Protein AF-A0A9P4Q9E6-F1 (afdb_monomer)

pLDDT: mean 73.2, std 18.51, range [32.44, 96.81]

Solvent-accessible surface area (backbone atoms only — not comparable to full-atom values): 21521 Å² total; per-residue (Å²): 136,87,84,83,80,86,82,83,81,87,82,76,84,88,75,64,88,84,76,80,71,85,81,90,78,79,86,76,80,84,76,86,81,82,86,88,84,90,80,92,78,89,79,93,78,81,85,77,76,77,78,74,71,78,77,71,82,76,80,72,54,75,73,70,72,48,59,57,68,58,49,46,52,50,41,66,74,62,67,48,74,59,57,43,69,75,33,79,63,43,34,60,66,59,68,43,74,67,58,57,46,52,54,47,47,60,38,41,41,65,54,47,60,52,67,88,67,79,86,75,73,60,72,69,58,60,53,53,45,51,53,48,28,48,50,50,58,56,33,95,78,51,41,64,70,58,53,51,45,61,66,51,79,53,50,78,69,72,94,78,75,88,86,80,96,80,92,76,84,94,72,77,87,76,55,60,51,65,86,75,57,96,46,72,67,62,35,41,56,52,50,43,51,44,44,56,74,30,36,77,86,56,74,70,50,61,43,69,81,67,37,44,69,85,80,44,76,65,53,47,47,50,48,52,49,41,40,69,58,46,72,84,54,70,60,90,82,40,56,66,54,69,69,50,50,50,49,23,35,52,40,24,42,67,69,67,36,50,70,60,25,50,49,40,64,66,56,61,48,59,71,72,63,48,36,75,48,21,63,60,54,41,46,45,36,44,75,75,49,71,48,50,66,69,48,48,51,52,33,39,58,58,43,60,40,76,66,58,89,83,40,68,63,55,52,52,56,48,51,52,20,50,54,33,34,76,72,69,38,68,63,13,56,49,48,51,52,51,58,61,67,43,55,130

Secondary structure (DSSP, 8-state):
-PPPPPP---------GGG---------------------------------------PPPGGGGS-HHHHHHHHHHH--TTHHHH-HHHHHHT--HHHHHHHHHHHHHHHHS--S-TTT--HHHHHHHHHHHHHHHHSTT--HHHHHHHH-TTTT--S-------SS-S-SSS---GGGSS-HHHHHHHHHHHHHHH-TT-PPPPPHHHHSSPP-HHHHHHHHHHHHH-TTS-HHHHSPPHHHHHHHHHHHHHTT-HHHHHHHHHHTS-HHHHHHHHHHHHHHHHHTT---HHHHHHHHHHTTT---TT-HHHHHHHHHHHHHHHTT-HHHHHHHHHHHHT--

Mean predicted aligned error: 15.13 Å

Nearest PDB structures (foldseek):
  5tqb-assembly1_B  TM=2.048E-01  e=2.405E-01  Thermochaetoides thermophila DSM 1495

Sequence (344 aa):
MPAFTPIRVRGKRTGTEAEKGHKPLHRRIARRPTSPLLIETITRASSKGSKRRKRRERQFAMIEQLPVELVEDIFERSQNLDLSAASPILSRQLNHPHLYKRILDQAMAPLLFGHDDLENQSQSSASSDVAYAVRVVNSRFCSWKLFCNCLCPGSAIKSDSANNPTSRPAYSNVIGPLWQRDSAADRLVEAVHAYQNRFRYQILPVPSKLLSGPYCPDKECFLTLLLRHSDGADIDTVVPRDEDIYRAIEDAIKEQNSNLALYLMINGASAERIKGMAPDLLSSAVVEYGCNRTIVLHLAQLAKLDLPERTNLYLELWQWAENTENAGGDDGRWLKRCLRRARP

Radius of gyration: 29.02 Å; Cα contacts (8 Å, |Δi|>4): 282; chains: 1; bounding box: 82×85×74 Å

Foldseek 3Di:
DDDDDDDDDPDDDPDDPVPPDDDDDDDDDDDDDDDDDDDDDDDDDDPPDPPPPPPPDDDDDPLLPDDLVVLLVCCLVVVDLCQLVVDVSSVVSNLDLVSLLSSLLVLCVCQQVPPPPPPDDDPVVVVVSLVSNLCSCLRPSNDLLSVQCSLQVAQPPPPPDDDDPDDDPPDRPPDHRLPPDPDLVSSLVVSLVSCCNGRVDDQRADRLVLLADDDDSSSLSVNLSNLVRCVPPPCPPRADDLVSLLNSLLRCLLVVPLVSNVSSCVRRDDLVSLLVVLLVSLLCSVPPRPCNPSNNVVSCVSVVLPPPCPDPSLVSLLVSLVVCVVVVHPRSVVSVVVNVVSDD

Organism: NCBI:txid1314669

Structure (mmCIF, N/CA/C/O backbone):
data_AF-A0A9P4Q9E6-F1
#
_entry.id   AF-A0A9P4Q9E6-F1
#
loop_
_atom_site.group_PDB
_atom_site.id
_atom_site.type_symbol
_atom_site.label_atom_id
_atom_site.label_alt_id
_atom_site.label_comp_id
_atom_site.label_asym_id
_atom_site.label_entity_id
_atom_site.label_seq_id
_atom_site.pdbx_PDB_ins_code
_atom_site.Cartn_x
_atom_site.Cartn_y
_atom_site.Cartn_z
_atom_site.occupancy
_atom_site.B_iso_or_equiv
_atom_site.auth_seq_id
_atom_site.auth_comp_id
_atom_site.auth_asym_id
_atom_site.auth_atom_id
_atom_site.pdbx_PDB_model_num
ATOM 1 N N . MET A 1 1 ? 4.370 51.943 -20.300 1.00 45.69 1 MET A N 1
ATOM 2 C CA . MET A 1 1 ? 3.067 51.440 -19.811 1.00 45.69 1 MET A CA 1
ATOM 3 C C . MET A 1 1 ? 2.619 50.316 -20.740 1.00 45.69 1 MET A C 1
ATOM 5 O O . MET A 1 1 ? 2.139 50.628 -21.823 1.00 45.69 1 MET A O 1
ATOM 9 N N . PRO A 1 2 ? 2.884 49.035 -20.428 1.00 49.12 2 PRO A N 1
ATOM 10 C CA . PRO A 1 2 ? 2.548 47.942 -21.335 1.00 49.12 2 PRO A CA 1
ATOM 11 C C . PRO A 1 2 ? 1.060 47.582 -21.221 1.00 49.12 2 PRO A C 1
ATOM 13 O O . PRO A 1 2 ? 0.520 47.452 -20.124 1.00 49.12 2 PRO A O 1
ATOM 16 N N . ALA A 1 3 ? 0.401 47.452 -22.372 1.00 56.34 3 ALA A N 1
ATOM 17 C CA . ALA A 1 3 ? -1.002 47.080 -22.494 1.00 56.34 3 ALA A CA 1
ATOM 18 C C . ALA A 1 3 ? -1.170 45.560 -22.332 1.00 56.34 3 ALA A C 1
ATOM 20 O O . ALA A 1 3 ? -0.539 44.781 -23.046 1.00 56.34 3 ALA A O 1
ATOM 21 N N . PHE A 1 4 ? -2.032 45.134 -21.408 1.00 62.06 4 PHE A N 1
ATOM 22 C CA . PHE A 1 4 ? -2.360 43.723 -21.215 1.00 62.06 4 PHE A CA 1
ATOM 23 C C . PHE A 1 4 ? -3.396 43.262 -22.247 1.00 62.06 4 PHE A C 1
ATOM 25 O O . PHE A 1 4 ? -4.498 43.804 -22.333 1.00 62.06 4 PHE A O 1
ATOM 32 N N . THR A 1 5 ? -3.059 42.230 -23.018 1.00 58.19 5 THR A N 1
ATOM 33 C CA . THR A 1 5 ? -3.996 41.535 -23.911 1.00 58.19 5 THR A CA 1
ATOM 34 C C . THR A 1 5 ? -4.971 40.653 -23.119 1.00 58.19 5 THR A C 1
ATOM 36 O O . THR A 1 5 ? -4.528 39.885 -22.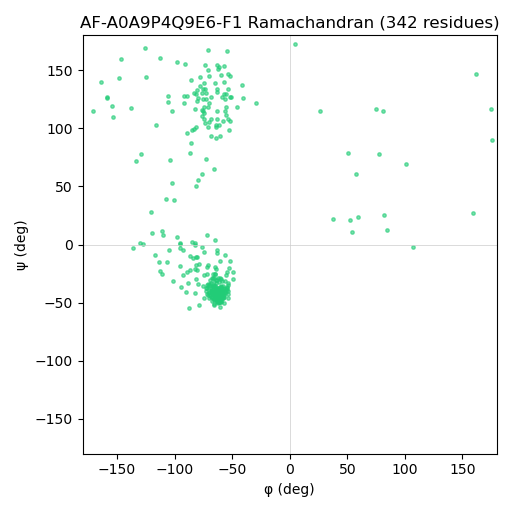261 1.00 58.19 5 THR A O 1
ATOM 39 N N . PRO A 1 6 ? -6.285 40.689 -23.410 1.00 62.09 6 PRO A N 1
ATOM 40 C CA . PRO A 1 6 ? -7.280 39.933 -22.655 1.00 62.09 6 PRO A CA 1
ATOM 41 C C . PRO A 1 6 ? -7.274 38.433 -22.999 1.00 62.09 6 PRO A C 1
ATOM 43 O O . PRO A 1 6 ? -7.365 38.033 -24.161 1.00 62.09 6 PRO A O 1
ATOM 46 N N . ILE A 1 7 ? -7.240 37.595 -21.960 1.00 58.28 7 ILE A N 1
ATOM 47 C CA . ILE A 1 7 ? -7.329 36.130 -22.040 1.00 58.28 7 ILE A CA 1
ATOM 48 C C . ILE A 1 7 ? -8.806 35.714 -22.144 1.00 58.28 7 ILE A C 1
ATOM 50 O O . ILE A 1 7 ? -9.593 35.909 -21.218 1.00 58.28 7 ILE A O 1
ATOM 54 N N . ARG A 1 8 ? -9.201 35.092 -23.263 1.00 52.34 8 ARG A N 1
ATOM 55 C CA . ARG A 1 8 ? -10.536 34.487 -23.429 1.00 52.34 8 ARG A CA 1
ATOM 56 C C . ARG A 1 8 ? -10.573 33.084 -22.817 1.00 52.34 8 ARG A C 1
ATOM 58 O O . ARG A 1 8 ? -10.185 32.107 -23.454 1.00 52.34 8 ARG A O 1
ATOM 65 N N . VAL A 1 9 ? -11.105 32.972 -21.600 1.00 54.12 9 VAL A N 1
ATOM 66 C CA . VAL A 1 9 ? -11.389 31.681 -20.951 1.00 54.12 9 VAL A CA 1
ATOM 67 C C . VAL A 1 9 ? -12.620 31.042 -21.600 1.00 54.12 9 VAL A C 1
ATOM 69 O O . VAL A 1 9 ? -13.762 31.452 -21.393 1.00 54.12 9 VAL A O 1
ATOM 72 N N . ARG A 1 10 ? -12.390 30.020 -22.425 1.00 50.81 10 ARG A N 1
ATOM 73 C CA . ARG A 1 10 ? -13.438 29.270 -23.123 1.00 50.81 10 ARG A CA 1
ATOM 74 C C . ARG A 1 10 ? -13.977 28.166 -22.210 1.00 50.81 10 ARG A C 1
ATOM 76 O O . ARG A 1 10 ? -13.379 27.100 -22.138 1.00 50.81 10 ARG A O 1
ATOM 83 N N . GLY A 1 11 ? -15.115 28.395 -21.544 1.00 51.25 11 GLY A N 1
ATOM 84 C CA . GLY A 1 11 ? -15.764 27.318 -20.781 1.00 51.25 11 GLY A CA 1
ATOM 85 C C . GLY A 1 11 ? -16.757 27.677 -19.675 1.00 51.25 11 GLY A C 1
ATOM 86 O O . GLY A 1 11 ? -16.913 26.869 -18.769 1.00 51.25 11 GLY A O 1
ATOM 87 N N . LYS A 1 12 ? -17.456 28.819 -19.710 1.00 48.44 12 LYS A N 1
ATOM 88 C CA . LYS A 1 12 ? -18.622 29.037 -18.833 1.00 48.44 12 LYS A CA 1
ATOM 89 C C . LYS A 1 12 ? -19.882 29.196 -19.672 1.00 48.44 12 LYS A C 1
ATOM 91 O O . LYS A 1 12 ? -20.108 30.227 -20.292 1.00 48.44 12 LYS A O 1
ATOM 96 N N . ARG A 1 13 ? -20.682 28.128 -19.710 1.00 56.94 13 ARG A N 1
ATOM 97 C CA . ARG A 1 13 ? -22.074 28.178 -20.156 1.00 56.94 13 ARG A CA 1
ATOM 98 C C . ARG A 1 13 ? -22.849 28.972 -19.109 1.00 56.94 13 ARG A C 1
ATOM 100 O O . ARG A 1 13 ? -23.034 28.499 -17.993 1.00 56.94 13 ARG A O 1
ATOM 107 N N . THR A 1 14 ? -23.247 30.181 -19.467 1.00 50.53 14 THR A N 1
ATOM 108 C CA . THR A 1 14 ? -24.276 30.959 -18.779 1.00 50.53 14 THR A CA 1
ATOM 109 C C . THR A 1 14 ? -25.617 30.263 -19.006 1.00 50.53 14 THR A C 1
ATOM 111 O O . THR A 1 14 ? -26.240 30.456 -20.046 1.00 50.53 14 THR A O 1
ATOM 114 N N . GLY A 1 15 ? -26.011 29.387 -18.083 1.00 51.28 15 GLY A N 1
ATOM 115 C CA . GLY A 1 15 ? -27.385 28.892 -17.991 1.00 51.28 15 GLY A CA 1
ATOM 116 C C . GLY A 1 15 ? -28.161 29.782 -17.025 1.00 51.28 15 GLY A C 1
ATOM 117 O O . GLY A 1 15 ? -27.682 30.032 -15.919 1.00 51.28 15 GLY A O 1
ATOM 118 N N . THR A 1 16 ? -29.309 30.293 -17.458 1.00 59.22 16 THR A N 1
ATOM 119 C CA . THR A 1 16 ? -30.243 31.079 -16.643 1.00 59.22 16 THR A CA 1
ATOM 120 C C . THR A 1 16 ? -31.005 30.180 -15.658 1.00 59.22 16 THR A C 1
ATOM 122 O O . THR A 1 16 ? -31.174 28.981 -15.883 1.00 59.22 16 THR A O 1
ATOM 125 N N . GLU A 1 17 ? -31.460 30.755 -14.539 1.00 54.47 17 GLU A N 1
ATOM 126 C CA . GLU A 1 17 ? -31.993 30.035 -13.365 1.00 54.47 17 GLU A CA 1
ATOM 127 C C . GLU A 1 17 ? -33.279 29.215 -13.605 1.00 54.47 17 GLU A C 1
ATOM 129 O O . GLU A 1 17 ? -33.655 28.410 -12.757 1.00 54.47 17 GLU A O 1
ATOM 134 N N . ALA A 1 18 ? -33.908 29.317 -14.779 1.00 57.97 18 ALA A N 1
ATOM 135 C CA . ALA A 1 18 ? -35.080 28.520 -15.149 1.00 57.97 18 ALA A CA 1
ATOM 136 C C . ALA A 1 18 ? -34.754 27.086 -15.636 1.00 57.97 18 ALA A C 1
ATOM 138 O O . ALA A 1 18 ? -35.661 26.266 -15.755 1.00 57.97 18 ALA A O 1
ATOM 139 N N . GLU A 1 19 ? -33.484 26.746 -15.903 1.00 56.06 19 GLU A N 1
ATOM 140 C CA . GLU A 1 19 ? -33.092 25.428 -16.453 1.00 56.06 19 GLU A CA 1
ATOM 141 C C . GLU A 1 19 ? -32.657 24.385 -15.404 1.00 56.06 19 GLU A C 1
ATOM 143 O O . GLU A 1 19 ? -32.320 23.253 -15.756 1.00 56.06 19 GLU A O 1
ATOM 148 N N . LYS A 1 20 ? -32.684 24.702 -14.103 1.00 57.62 20 LYS A N 1
ATOM 149 C CA . LYS A 1 20 ? -32.354 23.739 -13.031 1.00 57.62 20 LYS A CA 1
ATOM 150 C C . LYS A 1 20 ? -33.608 23.187 -12.346 1.00 57.62 20 LYS A C 1
ATOM 152 O O . LYS A 1 20 ? -33.734 23.216 -11.127 1.00 57.62 20 LYS A O 1
ATOM 157 N N . GLY A 1 21 ? -34.535 22.666 -13.147 1.00 43.12 21 GLY A N 1
ATOM 158 C CA . GLY A 1 21 ? -35.752 22.002 -12.684 1.00 43.12 21 GLY A CA 1
ATOM 159 C C . GLY A 1 21 ? -35.681 20.471 -12.761 1.00 43.12 21 GLY A C 1
ATOM 160 O O . GLY A 1 21 ? -35.692 19.899 -13.841 1.00 43.12 21 GLY A O 1
ATOM 161 N N . HIS A 1 22 ? -35.720 19.840 -11.585 1.00 44.91 22 HIS A N 1
ATOM 162 C CA . HIS A 1 22 ? -36.394 18.571 -11.264 1.00 44.91 22 HIS A CA 1
ATOM 163 C C . HIS A 1 22 ? -35.853 17.184 -11.711 1.00 44.91 22 HIS A C 1
ATOM 165 O O . HIS A 1 22 ? -35.979 16.751 -12.849 1.00 44.91 22 HIS A O 1
ATOM 171 N N . LYS A 1 23 ? -35.516 16.423 -10.649 1.00 50.69 23 LYS A N 1
ATOM 172 C CA . LYS A 1 23 ? -35.706 14.975 -10.380 1.00 50.69 23 LYS A CA 1
ATOM 173 C C . LYS A 1 23 ? -34.709 13.962 -10.988 1.00 50.69 23 LYS A C 1
ATOM 175 O O . LYS A 1 23 ? -34.727 13.723 -12.192 1.00 50.69 23 LYS A O 1
ATOM 180 N N . PRO A 1 24 ? -33.929 13.240 -10.150 1.00 45.69 24 PRO A N 1
ATOM 181 C CA . PRO A 1 24 ? -33.234 12.033 -10.582 1.00 45.69 24 PRO A CA 1
ATOM 182 C C . PRO A 1 24 ? -34.235 10.875 -10.718 1.00 45.69 24 PRO A C 1
ATOM 184 O O . PRO A 1 24 ? -34.810 10.399 -9.741 1.00 45.69 24 PRO A O 1
ATOM 187 N N . LEU A 1 25 ? -34.452 10.417 -11.950 1.00 54.12 25 LEU A N 1
ATOM 188 C CA . LEU A 1 25 ? -35.186 9.187 -12.231 1.00 54.12 25 LEU A CA 1
ATOM 189 C C . LEU A 1 25 ? -34.332 7.968 -11.854 1.00 54.12 25 LEU A C 1
ATOM 191 O O . LEU A 1 25 ? -33.206 7.796 -12.321 1.00 54.12 25 LEU A O 1
ATOM 195 N N . HIS A 1 26 ? -34.918 7.123 -11.008 1.00 42.62 26 HIS A N 1
ATOM 196 C CA . HIS A 1 26 ? -34.442 5.813 -10.580 1.00 42.62 26 HIS A CA 1
ATOM 197 C C . HIS A 1 26 ? -33.824 4.980 -11.719 1.00 42.62 26 HIS A C 1
ATOM 199 O O . HIS A 1 26 ? -34.479 4.673 -12.717 1.00 42.62 26 HIS A O 1
ATOM 205 N N . ARG A 1 27 ? -32.587 4.506 -11.513 1.00 42.38 27 ARG A N 1
ATOM 206 C CA . ARG A 1 27 ? -32.012 3.380 -12.265 1.00 42.38 27 ARG A CA 1
ATOM 207 C C . ARG A 1 27 ? -32.826 2.119 -11.961 1.00 42.38 27 ARG A C 1
ATOM 209 O O . ARG A 1 27 ? -32.658 1.508 -10.909 1.00 42.38 27 ARG A O 1
ATOM 216 N N . ARG A 1 28 ? -33.693 1.708 -12.889 1.00 45.41 28 ARG A N 1
ATOM 217 C CA . ARG A 1 28 ? -34.240 0.346 -12.908 1.00 45.41 28 ARG A CA 1
ATOM 218 C C . ARG A 1 28 ? -33.160 -0.618 -13.394 1.00 45.41 28 ARG A C 1
ATOM 220 O O . ARG A 1 28 ? -32.683 -0.522 -14.521 1.00 45.41 28 ARG A O 1
ATOM 227 N N . ILE A 1 29 ? -32.804 -1.549 -12.516 1.00 45.62 29 ILE A N 1
ATOM 228 C CA . ILE A 1 29 ? -32.056 -2.769 -12.810 1.00 45.62 29 ILE A CA 1
ATOM 229 C C . ILE A 1 29 ? -32.914 -3.610 -13.763 1.00 45.62 29 ILE A C 1
ATOM 231 O O . ILE A 1 29 ? -34.014 -4.034 -13.407 1.00 45.62 29 ILE A O 1
ATOM 235 N N . ALA A 1 30 ? -32.440 -3.814 -14.991 1.00 43.88 30 ALA A N 1
ATOM 236 C CA . ALA A 1 30 ? -33.109 -4.656 -15.973 1.00 43.88 30 ALA A CA 1
ATOM 237 C C . ALA A 1 30 ? -32.880 -6.136 -15.629 1.00 43.88 30 ALA A C 1
ATOM 239 O O . ALA A 1 30 ? -31.767 -6.651 -15.741 1.00 43.88 30 ALA A O 1
ATOM 240 N N . ARG A 1 31 ? -33.949 -6.817 -15.208 1.00 44.31 31 ARG A N 1
ATOM 241 C CA . ARG A 1 31 ? -34.031 -8.280 -15.162 1.00 44.31 31 ARG A CA 1
ATOM 242 C C . ARG A 1 31 ? -34.283 -8.814 -16.578 1.00 44.31 31 ARG A C 1
ATOM 244 O O . ARG A 1 31 ? -35.122 -8.281 -17.299 1.00 44.31 31 ARG A O 1
ATOM 251 N N . ARG A 1 32 ? -33.559 -9.877 -16.945 1.00 45.38 32 ARG A N 1
ATOM 252 C CA . ARG A 1 32 ? -33.846 -10.755 -18.094 1.00 45.38 32 ARG A CA 1
ATOM 253 C C . ARG A 1 32 ? -35.283 -11.288 -18.020 1.00 45.38 32 ARG A C 1
ATOM 255 O O . ARG A 1 32 ? -35.709 -11.661 -16.927 1.00 45.38 32 ARG A O 1
ATOM 262 N N . PRO A 1 33 ? -35.929 -11.492 -19.176 1.00 51.03 33 PRO A N 1
ATOM 263 C CA . PRO A 1 33 ? -36.809 -12.638 -19.318 1.00 51.03 33 PRO A CA 1
ATOM 264 C C . PRO A 1 33 ? -36.450 -13.513 -20.524 1.00 51.03 33 PRO A C 1
ATOM 266 O O . PRO A 1 33 ? -36.012 -13.062 -21.582 1.00 51.03 33 PRO A O 1
ATOM 269 N N . THR A 1 34 ? -36.634 -14.799 -20.281 1.00 45.72 34 THR A N 1
ATOM 270 C CA . THR A 1 34 ? -36.647 -15.950 -21.176 1.00 45.72 34 THR A CA 1
ATOM 271 C C . THR A 1 34 ? -37.800 -15.847 -22.197 1.00 45.72 34 THR A C 1
ATOM 273 O O . THR A 1 34 ? -38.907 -15.492 -21.816 1.00 45.72 34 THR A O 1
ATOM 276 N N . SER A 1 35 ? -37.477 -16.120 -23.473 1.00 44.66 35 SER A N 1
ATOM 277 C CA . SER A 1 35 ? -38.244 -16.627 -24.651 1.00 44.66 35 SER A CA 1
ATOM 278 C C . SER A 1 35 ? -39.777 -16.873 -24.603 1.00 44.66 35 SER A C 1
ATOM 280 O O . SER A 1 35 ? -40.301 -17.156 -23.534 1.00 44.66 35 SER A O 1
ATOM 282 N N . PRO A 1 36 ? -40.425 -17.194 -25.750 1.00 62.03 36 PRO A N 1
ATOM 283 C CA . PRO A 1 36 ? -40.499 -16.526 -27.061 1.00 62.03 36 PRO A CA 1
ATOM 284 C C . PRO A 1 36 ? -41.981 -16.281 -27.479 1.00 62.03 36 PRO A C 1
ATOM 286 O O . PRO A 1 36 ? -42.880 -16.833 -26.858 1.00 62.03 36 PRO A O 1
ATOM 289 N N . LEU A 1 37 ? -42.241 -15.487 -28.533 1.00 37.75 37 LEU A N 1
ATOM 290 C CA . LEU A 1 37 ? -43.243 -15.715 -29.606 1.00 37.75 37 LEU A CA 1
ATOM 291 C C . LEU A 1 37 ? -43.580 -14.424 -30.388 1.00 37.75 37 LEU A C 1
ATOM 293 O O . LEU A 1 37 ? -43.547 -13.313 -29.868 1.00 37.75 37 LEU A O 1
ATOM 297 N N . LEU A 1 38 ? -43.852 -14.658 -31.674 1.00 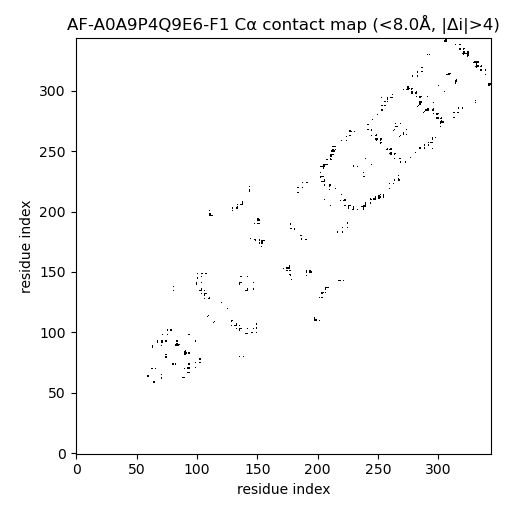48.06 38 LEU A N 1
ATOM 298 C CA . LEU A 1 38 ? -44.204 -13.789 -32.804 1.00 48.06 38 LEU A CA 1
ATOM 299 C C . LEU A 1 38 ? -45.201 -12.660 -32.507 1.00 48.06 38 LEU A C 1
ATOM 301 O O . LEU A 1 38 ? -46.240 -12.972 -31.947 1.00 48.06 38 LEU A O 1
ATOM 305 N N . ILE A 1 39 ? -44.950 -11.447 -33.039 1.00 43.22 39 ILE A N 1
ATOM 306 C CA . ILE A 1 39 ? -45.900 -10.621 -33.827 1.00 43.22 39 ILE A CA 1
ATOM 307 C C . ILE A 1 39 ? -45.093 -9.688 -34.759 1.00 43.22 39 ILE A C 1
ATOM 309 O O . ILE A 1 39 ? -44.322 -8.842 -34.306 1.00 43.22 39 ILE A O 1
ATOM 313 N N . GLU A 1 40 ? -45.295 -9.834 -36.070 1.00 47.84 40 GLU A N 1
ATOM 314 C CA . GLU A 1 40 ? -45.003 -8.822 -37.091 1.00 47.84 40 GLU A CA 1
ATOM 315 C C . GLU A 1 40 ? -46.033 -7.688 -37.007 1.00 47.84 40 GLU A C 1
ATOM 317 O O . GLU A 1 40 ? -47.225 -7.970 -37.034 1.00 47.84 40 GLU A O 1
ATOM 322 N N . THR A 1 41 ? -45.608 -6.418 -36.965 1.00 40.78 41 THR A N 1
ATOM 323 C CA . THR A 1 41 ? -46.056 -5.345 -37.889 1.00 40.78 41 THR A CA 1
ATOM 324 C C . THR A 1 41 ? -45.482 -3.973 -37.503 1.00 40.78 41 THR A C 1
ATOM 326 O O . THR A 1 41 ? -45.737 -3.419 -36.442 1.00 40.78 41 THR A O 1
ATOM 329 N N . ILE A 1 42 ? -44.666 -3.450 -38.421 1.00 53.59 42 ILE A N 1
ATOM 330 C CA . ILE A 1 42 ? -44.564 -2.062 -38.906 1.00 53.59 42 ILE A CA 1
ATOM 331 C C . ILE A 1 42 ? -45.017 -0.945 -37.944 1.00 53.59 42 ILE A C 1
ATOM 333 O O . ILE A 1 42 ? -46.205 -0.709 -37.782 1.00 53.59 42 ILE A O 1
ATOM 337 N N . THR A 1 43 ? -44.078 -0.095 -37.512 1.00 44.25 43 THR A N 1
ATOM 338 C CA . THR A 1 43 ? -44.202 1.368 -37.694 1.00 44.25 43 THR A CA 1
ATOM 339 C C . THR A 1 43 ? -42.841 2.072 -37.615 1.00 44.25 43 THR A C 1
ATOM 341 O O . THR A 1 43 ? -42.056 1.923 -36.681 1.00 44.25 43 THR A O 1
ATOM 344 N N . ARG A 1 44 ? -42.567 2.857 -38.663 1.00 53.94 44 ARG A N 1
ATOM 345 C CA . ARG A 1 44 ? -41.497 3.853 -38.788 1.00 53.94 44 ARG A CA 1
ATOM 346 C C . ARG A 1 44 ? -41.512 4.830 -37.609 1.00 53.94 44 ARG A C 1
ATOM 348 O O . ARG A 1 44 ? -42.490 5.549 -37.443 1.00 53.9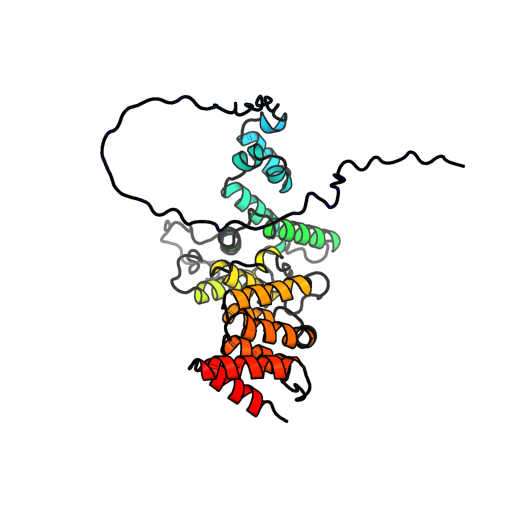4 44 ARG A O 1
ATOM 355 N N . ALA A 1 45 ? -40.376 4.990 -36.930 1.00 45.12 45 ALA A N 1
ATOM 356 C CA . ALA A 1 45 ? -40.061 6.228 -36.220 1.00 45.12 45 ALA A CA 1
ATOM 357 C C . ALA A 1 45 ? -38.541 6.448 -36.092 1.00 45.12 45 ALA A C 1
ATOM 359 O O . ALA A 1 45 ? -37.848 5.782 -35.333 1.00 45.12 45 ALA A O 1
ATOM 360 N N . SER A 1 46 ? -38.051 7.443 -36.838 1.00 51.62 46 SER A N 1
ATOM 361 C CA . SER A 1 46 ? -36.902 8.300 -36.515 1.00 51.62 46 SER A CA 1
ATOM 362 C C . SER A 1 46 ? -35.583 7.618 -36.102 1.00 51.62 46 SER A C 1
ATOM 364 O O . SER A 1 46 ? -35.149 7.695 -34.948 1.00 51.62 46 SER A O 1
ATOM 366 N N . SER A 1 47 ? -34.834 7.114 -37.086 1.00 54.38 47 SER A N 1
ATOM 367 C CA . SER A 1 47 ? -33.386 6.918 -36.960 1.00 54.38 47 SER A CA 1
ATOM 368 C C . SER A 1 47 ? -32.693 8.277 -36.788 1.00 54.38 47 SER A C 1
ATOM 370 O O . SER A 1 47 ? -32.340 8.946 -37.762 1.00 54.38 47 SER A O 1
ATOM 372 N N . LYS A 1 48 ? -32.498 8.714 -35.539 1.00 57.28 48 LYS A N 1
ATOM 373 C CA . LYS A 1 48 ? -31.591 9.824 -35.227 1.00 57.28 48 LYS A CA 1
ATOM 374 C C . LYS A 1 48 ? -30.192 9.399 -35.663 1.00 57.28 48 LYS A C 1
ATOM 376 O O . LYS A 1 48 ? -29.557 8.575 -35.011 1.00 57.28 48 LYS A O 1
ATOM 381 N N . GLY A 1 49 ? -29.750 9.924 -36.805 1.00 50.69 49 GLY A N 1
ATOM 382 C CA . GLY A 1 49 ? -28.442 9.647 -37.380 1.00 50.69 49 GLY A CA 1
ATOM 383 C C . GLY A 1 49 ? -27.342 9.919 -36.362 1.00 50.69 49 GLY A C 1
ATOM 384 O O . GLY A 1 49 ? -27.041 11.071 -36.043 1.00 50.69 49 GLY A O 1
ATOM 385 N N . SER A 1 50 ? -26.736 8.847 -35.851 1.00 60.38 50 SER A N 1
ATOM 386 C CA . SER A 1 50 ? -25.463 8.913 -35.148 1.00 60.38 50 SER A CA 1
ATOM 387 C C . SER A 1 50 ? -24.462 9.535 -36.115 1.00 60.38 50 SER A C 1
ATOM 389 O O . SER A 1 50 ? -24.084 8.920 -37.114 1.00 60.38 50 SER A O 1
ATOM 391 N N . LYS A 1 51 ? -24.091 10.797 -35.872 1.00 61.75 51 LYS A N 1
ATOM 392 C CA . LYS A 1 51 ? -23.047 11.488 -36.627 1.00 61.75 51 LYS A CA 1
ATOM 393 C C . LYS A 1 51 ? -21.756 10.691 -36.440 1.00 61.75 51 LYS A C 1
ATOM 395 O O . LYS A 1 51 ? -21.042 10.893 -35.458 1.00 61.75 51 LYS A O 1
ATOM 400 N N . ARG A 1 52 ? -21.472 9.772 -37.371 1.00 62.41 52 ARG A N 1
ATOM 401 C CA . ARG A 1 52 ? -20.193 9.067 -37.509 1.00 62.41 52 ARG A CA 1
ATOM 402 C C . ARG A 1 52 ? -19.104 10.135 -37.558 1.00 62.41 52 ARG A C 1
ATOM 404 O O . ARG A 1 52 ? -18.886 10.768 -38.589 1.00 62.41 52 ARG A O 1
ATOM 411 N N . ARG A 1 53 ? -18.449 10.379 -36.419 1.00 66.06 53 ARG A N 1
ATOM 412 C CA . ARG A 1 53 ? -17.241 11.202 -36.350 1.00 66.06 53 ARG A CA 1
ATOM 413 C C . ARG A 1 53 ? -16.257 10.585 -37.336 1.00 66.06 53 ARG A C 1
ATOM 415 O O . ARG A 1 53 ? -15.804 9.464 -37.120 1.00 66.06 53 ARG A O 1
ATOM 422 N N . LYS A 1 54 ? -15.983 11.300 -38.430 1.00 68.06 54 LYS A N 1
ATOM 423 C CA . LYS A 1 54 ? -14.973 10.947 -39.429 1.00 68.06 54 LYS A CA 1
ATOM 424 C C . LYS A 1 54 ? -13.672 10.708 -38.657 1.00 68.06 54 LYS A C 1
ATOM 426 O O . LYS A 1 54 ? -13.127 11.642 -38.066 1.00 68.06 54 LYS A O 1
ATOM 431 N N . ARG A 1 55 ? -13.274 9.438 -38.531 1.00 67.31 55 ARG A N 1
ATOM 432 C CA . ARG A 1 55 ? -12.079 9.015 -37.798 1.00 67.31 55 ARG A CA 1
ATOM 433 C C . ARG A 1 55 ? -10.907 9.633 -38.546 1.00 67.31 55 ARG A C 1
ATOM 435 O O . ARG A 1 55 ? -10.582 9.178 -39.633 1.00 67.31 55 ARG A O 1
ATOM 442 N N . ARG A 1 56 ? -10.362 10.734 -38.021 1.00 73.44 56 ARG A N 1
ATOM 443 C CA . ARG A 1 56 ? -9.132 11.320 -38.555 1.00 73.44 56 ARG A CA 1
ATOM 444 C C . ARG A 1 56 ? -8.074 10.224 -38.507 1.00 73.44 56 ARG A C 1
ATOM 446 O O . ARG A 1 56 ? -7.889 9.617 -37.448 1.00 73.44 56 ARG A O 1
ATOM 453 N N . GLU A 1 57 ? -7.460 9.945 -39.649 1.00 77.25 57 GLU A N 1
ATOM 454 C CA . GLU A 1 57 ? -6.284 9.089 -39.725 1.00 77.25 57 GLU A CA 1
ATOM 455 C C . GLU A 1 57 ? -5.240 9.688 -38.788 1.00 77.25 57 GLU A C 1
ATOM 457 O O . GLU A 1 57 ? -4.890 10.866 -38.887 1.00 77.25 57 GLU A O 1
ATOM 462 N N . ARG A 1 58 ? -4.856 8.916 -37.771 1.00 78.62 58 ARG A N 1
ATOM 463 C CA . ARG A 1 58 ? -3.809 9.335 -36.848 1.00 78.62 58 ARG A CA 1
ATOM 464 C C . ARG A 1 58 ? -2.496 9.142 -37.589 1.00 78.62 58 ARG A C 1
ATOM 466 O O . ARG A 1 58 ? -2.173 8.013 -37.939 1.00 78.62 58 ARG A O 1
ATOM 473 N N . GLN A 1 59 ? -1.786 10.232 -37.845 1.00 86.88 59 GLN A N 1
ATOM 474 C CA . GLN A 1 59 ? -0.407 10.162 -38.309 1.00 86.88 59 GLN A CA 1
ATOM 475 C C . GLN A 1 59 ? 0.448 9.673 -37.139 1.00 86.88 59 GLN A C 1
ATOM 477 O O . GLN A 1 59 ? 0.406 10.267 -36.061 1.00 86.88 59 GLN A O 1
ATOM 482 N N . PHE A 1 60 ? 1.143 8.556 -37.340 1.00 86.75 60 PHE A N 1
ATOM 483 C CA . PHE A 1 60 ? 2.049 7.991 -36.347 1.00 86.75 60 PHE A CA 1
ATOM 484 C C . PHE A 1 60 ? 3.332 8.817 -36.286 1.00 86.75 60 PHE A C 1
ATOM 486 O O . PHE A 1 60 ? 3.848 9.230 -37.330 1.00 86.75 60 PHE A O 1
ATOM 493 N N . ALA A 1 61 ? 3.850 9.049 -35.082 1.00 90.50 61 ALA A N 1
ATOM 494 C CA . ALA A 1 61 ? 5.153 9.685 -34.909 1.00 90.50 61 ALA A CA 1
ATOM 495 C C . ALA A 1 61 ? 6.258 8.806 -35.521 1.00 90.50 61 ALA A C 1
ATOM 497 O O . ALA A 1 61 ? 6.105 7.590 -35.591 1.00 90.50 61 ALA A O 1
ATOM 498 N N . MET A 1 62 ? 7.390 9.390 -35.932 1.00 93.12 62 MET A N 1
ATOM 499 C CA . MET A 1 62 ? 8.477 8.627 -36.574 1.00 93.12 62 MET A CA 1
ATOM 500 C C . MET A 1 62 ? 8.9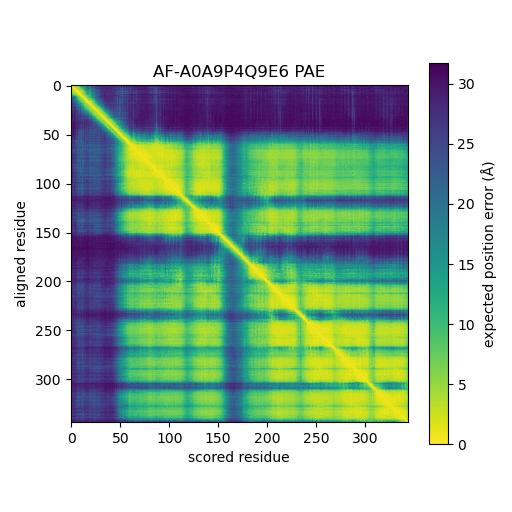47 7.437 -35.726 1.00 93.12 62 MET A C 1
ATOM 502 O O . MET A 1 62 ? 9.172 6.359 -36.262 1.00 93.12 62 MET A O 1
ATOM 506 N N . ILE A 1 63 ? 9.019 7.607 -34.402 1.00 93.88 63 ILE A N 1
ATOM 507 C CA . ILE A 1 63 ? 9.402 6.534 -33.474 1.00 93.88 63 ILE A CA 1
ATOM 508 C C . ILE A 1 63 ? 8.384 5.385 -33.422 1.00 93.88 63 ILE A C 1
ATOM 510 O O . ILE A 1 63 ? 8.764 4.247 -33.193 1.00 93.88 63 ILE A O 1
ATOM 514 N N . GLU A 1 64 ? 7.102 5.651 -33.681 1.00 93.94 64 GLU A N 1
ATOM 515 C CA . GLU A 1 64 ? 6.047 4.625 -33.715 1.00 93.94 64 GLU A CA 1
ATOM 516 C C . GLU A 1 64 ? 6.051 3.822 -35.022 1.00 93.94 64 GLU A C 1
ATOM 518 O O . GLU A 1 64 ? 5.420 2.769 -35.096 1.00 93.94 64 GLU A O 1
ATOM 523 N N . GLN A 1 65 ? 6.722 4.333 -36.060 1.00 94.69 65 GLN A N 1
ATOM 524 C CA . GLN A 1 65 ? 6.871 3.667 -37.356 1.00 94.69 65 GLN A CA 1
ATOM 525 C C . GLN A 1 65 ? 8.073 2.716 -37.384 1.00 94.69 65 GLN A C 1
ATOM 527 O O . GLN A 1 65 ? 8.223 1.956 -38.341 1.00 94.69 65 GLN A O 1
ATOM 532 N N . LEU A 1 66 ? 8.932 2.759 -36.361 1.00 96.06 66 LEU A N 1
ATOM 533 C CA . LEU A 1 66 ? 10.077 1.866 -36.258 1.00 96.06 66 LEU A CA 1
ATOM 534 C C . LEU A 1 66 ? 9.630 0.426 -35.942 1.00 96.06 66 LEU A C 1
ATOM 536 O O . LEU A 1 66 ? 8.620 0.228 -35.257 1.00 96.06 66 LEU A O 1
ATOM 540 N N . PRO A 1 67 ? 10.393 -0.583 -36.403 1.00 96.69 67 PRO A N 1
ATOM 541 C CA . PRO A 1 67 ? 10.283 -1.951 -35.908 1.00 96.69 67 PRO A CA 1
ATOM 542 C C . PRO A 1 67 ? 10.373 -1.999 -34.381 1.00 96.69 67 PRO A C 1
ATOM 544 O O . PRO A 1 67 ? 11.104 -1.209 -33.775 1.00 96.69 67 PRO A O 1
ATOM 547 N N . VAL A 1 68 ? 9.625 -2.918 -33.765 1.00 95.81 68 VAL A N 1
ATOM 548 C CA . VAL A 1 68 ? 9.515 -3.014 -32.300 1.00 95.81 68 VAL A CA 1
ATOM 549 C C . VAL A 1 68 ? 10.883 -3.189 -31.652 1.00 95.81 68 VAL A C 1
ATOM 551 O O . VAL A 1 68 ? 11.162 -2.533 -30.661 1.00 95.81 68 VAL A O 1
ATOM 554 N N . GLU A 1 69 ? 11.770 -3.946 -32.285 1.00 96.50 69 GLU A N 1
ATOM 555 C CA . GLU A 1 69 ? 13.117 -4.248 -31.810 1.00 96.50 69 GLU A CA 1
ATOM 556 C C . GLU A 1 69 ? 13.954 -2.970 -31.651 1.00 96.50 69 GLU A C 1
ATOM 558 O O . GLU A 1 69 ? 14.653 -2.790 -30.658 1.00 96.50 69 GLU A O 1
ATOM 563 N N . LEU A 1 70 ? 13.829 -2.023 -32.591 1.00 96.81 70 LEU A N 1
ATOM 564 C CA . LEU A 1 70 ? 14.528 -0.738 -32.499 1.00 96.81 70 LEU A CA 1
ATOM 565 C C . LEU A 1 70 ? 13.924 0.156 -31.415 1.00 96.81 70 LEU A C 1
ATOM 567 O O . LEU A 1 70 ? 14.643 0.906 -30.758 1.00 96.81 70 LEU A O 1
ATOM 571 N N . VAL A 1 71 ? 12.605 0.095 -31.226 1.00 95.94 71 VAL A N 1
ATOM 572 C CA . VAL A 1 71 ? 11.922 0.842 -30.161 1.00 95.94 71 VAL A CA 1
ATOM 573 C C . VAL A 1 71 ? 12.327 0.301 -28.788 1.00 95.94 71 VAL A C 1
ATOM 575 O O . VAL A 1 71 ? 12.568 1.094 -27.877 1.00 95.94 71 VAL A O 1
ATOM 578 N N . GLU A 1 72 ? 12.453 -1.019 -28.648 1.00 94.88 72 GLU A N 1
ATOM 579 C CA . GLU A 1 72 ? 12.961 -1.689 -27.449 1.00 94.88 72 GLU A CA 1
ATOM 580 C C . GLU A 1 72 ? 14.417 -1.305 -27.164 1.00 94.88 72 GLU A C 1
ATOM 582 O O . GLU A 1 72 ? 14.712 -0.883 -26.048 1.00 94.88 72 GLU A O 1
ATOM 587 N N . ASP A 1 73 ? 15.299 -1.337 -28.169 1.00 94.56 73 ASP A N 1
ATOM 588 C CA . ASP A 1 73 ? 16.702 -0.923 -28.034 1.00 94.56 73 ASP A CA 1
ATOM 589 C C . ASP A 1 73 ? 16.837 0.549 -27.616 1.00 94.56 73 ASP A C 1
ATOM 591 O O . ASP A 1 73 ? 17.648 0.897 -26.752 1.00 94.56 73 ASP A O 1
ATOM 595 N N . ILE A 1 74 ? 16.034 1.439 -28.212 1.00 94.56 74 ILE A N 1
ATOM 596 C CA . ILE A 1 74 ? 15.991 2.857 -27.830 1.00 94.56 74 ILE A CA 1
ATOM 597 C C . ILE A 1 74 ? 15.499 2.995 -26.388 1.00 94.56 74 ILE A C 1
ATOM 599 O O . ILE A 1 74 ? 16.057 3.782 -25.620 1.00 94.56 74 ILE A O 1
ATOM 603 N N . PHE A 1 75 ? 14.464 2.251 -26.000 1.00 94.06 75 PHE A N 1
ATOM 604 C CA . PHE A 1 75 ? 13.924 2.284 -24.645 1.00 94.06 75 PHE A CA 1
ATOM 605 C C . PHE A 1 75 ? 14.938 1.781 -23.612 1.00 94.06 75 PHE A C 1
ATOM 607 O O . PHE A 1 75 ? 15.144 2.449 -22.601 1.00 94.06 75 PHE A O 1
ATOM 614 N N . GLU A 1 76 ? 15.621 0.669 -23.891 1.00 91.62 76 GLU A N 1
ATOM 615 C CA . GLU A 1 76 ? 16.645 0.091 -23.016 1.00 91.62 76 GLU A CA 1
ATOM 616 C C . GLU A 1 76 ? 17.839 1.039 -22.847 1.00 91.62 76 GLU A C 1
ATOM 618 O O . GLU A 1 76 ? 18.281 1.270 -21.725 1.00 91.62 76 GLU A O 1
ATOM 623 N N . ARG A 1 77 ? 18.320 1.659 -23.933 1.00 91.50 77 ARG A N 1
ATOM 624 C CA . ARG A 1 77 ? 19.452 2.601 -23.877 1.00 91.50 77 ARG A CA 1
ATOM 625 C C . ARG A 1 77 ? 19.098 3.941 -23.246 1.00 91.50 77 ARG A C 1
ATOM 627 O O . ARG A 1 77 ? 19.934 4.542 -22.583 1.00 91.50 77 ARG A O 1
ATOM 634 N N . SER A 1 78 ? 17.890 4.442 -23.499 1.00 92.19 78 SER A N 1
ATOM 635 C CA . SER A 1 78 ? 17.454 5.738 -22.967 1.00 92.19 78 SER A CA 1
ATOM 636 C C . SER A 1 78 ? 16.981 5.658 -21.522 1.00 92.19 78 SER A C 1
ATOM 638 O O . SER A 1 78 ? 16.921 6.697 -20.866 1.00 92.19 78 SER A O 1
ATOM 640 N N . GLN A 1 79 ? 16.587 4.466 -21.050 1.00 88.56 79 GLN A N 1
ATOM 641 C CA . GLN A 1 79 ? 16.027 4.237 -19.714 1.00 88.56 79 GLN A CA 1
ATOM 642 C C . GLN A 1 79 ? 14.845 5.169 -19.373 1.00 88.56 79 GLN A C 1
ATOM 644 O O . GLN A 1 79 ? 14.484 5.391 -18.214 1.00 88.56 79 GLN A O 1
ATOM 649 N N . ASN A 1 80 ? 14.201 5.732 -20.400 1.00 90.88 80 ASN A N 1
ATOM 650 C CA . ASN A 1 80 ? 13.184 6.749 -20.224 1.00 90.88 80 ASN A CA 1
ATOM 651 C C . ASN A 1 80 ? 11.804 6.107 -20.070 1.00 90.88 80 ASN A C 1
ATOM 653 O O . ASN A 1 80 ? 11.109 5.835 -21.051 1.00 90.88 80 ASN A O 1
ATOM 657 N N . LEU A 1 81 ? 11.375 5.930 -18.820 1.00 89.69 81 LEU A N 1
ATOM 658 C CA . LEU A 1 81 ? 10.067 5.369 -18.469 1.00 89.69 81 LEU A CA 1
ATOM 659 C C . LEU A 1 81 ? 8.885 6.122 -19.112 1.00 89.69 81 LEU A C 1
ATOM 661 O O . LEU A 1 81 ? 7.841 5.510 -19.367 1.00 89.69 81 LEU A O 1
ATOM 665 N N . ASP A 1 82 ? 9.051 7.411 -19.432 1.00 90.94 82 ASP A N 1
ATOM 666 C CA . ASP A 1 82 ? 8.004 8.242 -20.039 1.00 90.94 82 ASP A CA 1
ATOM 667 C C . ASP A 1 82 ? 7.741 7.875 -21.502 1.00 90.94 82 ASP A C 1
ATOM 669 O O . ASP A 1 82 ? 6.656 8.151 -22.014 1.00 90.94 82 ASP A O 1
ATOM 673 N N . LEU A 1 83 ? 8.677 7.195 -22.175 1.00 91.38 83 LEU A N 1
ATOM 674 C CA . LEU A 1 83 ? 8.517 6.790 -23.574 1.00 91.38 83 LEU A CA 1
ATOM 675 C C . LEU A 1 83 ? 7.289 5.890 -23.760 1.00 91.38 83 LEU A C 1
ATOM 677 O O . LEU A 1 83 ? 6.481 6.067 -24.671 1.00 91.38 83 LEU A O 1
ATOM 681 N N . SER A 1 84 ? 7.096 4.972 -22.818 1.00 89.06 84 SER A N 1
ATOM 682 C CA . SER A 1 84 ? 5.926 4.099 -22.769 1.00 89.06 84 SER A CA 1
ATOM 683 C C . SER A 1 84 ? 4.618 4.853 -22.477 1.00 89.06 84 SER A C 1
ATOM 685 O O . SER A 1 84 ? 3.537 4.361 -22.799 1.00 89.06 84 SER A O 1
ATOM 687 N N . ALA A 1 85 ? 4.687 6.015 -21.820 1.00 87.81 85 ALA A N 1
ATOM 688 C CA . ALA A 1 85 ? 3.534 6.840 -21.468 1.00 87.81 85 ALA A CA 1
ATOM 689 C C . ALA A 1 85 ? 3.185 7.846 -22.577 1.00 87.81 85 ALA A C 1
ATOM 691 O O . ALA A 1 85 ? 2.030 8.257 -22.680 1.00 87.81 85 ALA A O 1
ATOM 692 N N . ALA A 1 86 ? 4.153 8.194 -23.431 1.00 92.06 86 ALA A N 1
ATOM 693 C CA . ALA A 1 86 ? 3.996 9.159 -24.514 1.00 92.06 86 ALA A CA 1
ATOM 694 C C . ALA A 1 86 ? 2.968 8.719 -25.570 1.00 92.06 86 ALA A C 1
ATOM 696 O O . ALA A 1 86 ? 2.293 9.560 -26.164 1.00 92.06 86 ALA A O 1
ATOM 697 N N . SER A 1 87 ? 2.813 7.408 -25.791 1.00 92.31 87 SER A N 1
ATOM 698 C CA . SER A 1 87 ? 1.842 6.872 -26.746 1.00 92.31 87 SER A CA 1
ATOM 699 C C . SER A 1 87 ? 1.283 5.509 -26.338 1.00 92.31 87 SER A C 1
ATOM 701 O O . SER A 1 87 ? 2.030 4.647 -25.875 1.00 92.31 87 SER A O 1
ATOM 703 N N . PRO A 1 88 ? -0.015 5.235 -26.589 1.00 91.56 88 PRO A N 1
ATOM 704 C CA . PRO A 1 88 ? -0.586 3.905 -26.397 1.00 91.56 88 PRO A CA 1
ATOM 705 C C . PRO A 1 88 ? 0.007 2.840 -27.334 1.00 91.56 88 PRO A C 1
ATOM 707 O O . PRO A 1 88 ? -0.149 1.655 -27.053 1.00 91.56 88 PRO A O 1
ATOM 710 N N . ILE A 1 89 ? 0.638 3.229 -28.445 1.00 93.38 89 ILE A N 1
ATOM 711 C CA . ILE A 1 89 ? 1.271 2.294 -29.388 1.00 93.38 89 ILE A CA 1
ATOM 712 C C . ILE A 1 89 ? 2.621 1.863 -28.834 1.00 93.38 89 ILE A C 1
ATOM 714 O O . ILE A 1 89 ? 2.826 0.668 -28.634 1.00 93.38 89 ILE A O 1
ATOM 718 N N . LEU A 1 90 ? 3.459 2.836 -28.459 1.00 94.06 90 LEU A N 1
ATOM 719 C CA . LEU A 1 90 ? 4.718 2.587 -27.753 1.00 94.06 90 LEU A CA 1
ATOM 720 C C . LEU A 1 90 ? 4.470 1.805 -26.462 1.00 94.06 90 LEU A C 1
ATOM 722 O O . LEU A 1 90 ? 5.164 0.842 -26.176 1.00 94.06 90 LEU A O 1
ATOM 726 N N . SER A 1 91 ? 3.410 2.138 -25.718 1.00 92.25 91 SER A N 1
ATOM 727 C CA . SER A 1 91 ? 3.030 1.388 -24.521 1.00 92.25 91 SER A CA 1
ATOM 728 C C . SER A 1 91 ? 2.740 -0.084 -24.796 1.00 92.25 91 SER A C 1
ATOM 730 O O . SER A 1 91 ? 2.906 -0.876 -23.882 1.00 92.25 91 SER A O 1
ATOM 732 N N . ARG A 1 92 ? 2.236 -0.451 -25.981 1.00 92.56 92 ARG A N 1
ATOM 733 C CA . ARG A 1 92 ? 1.975 -1.854 -26.344 1.00 92.56 92 ARG A CA 1
ATOM 734 C C . ARG A 1 92 ? 3.244 -2.542 -26.823 1.00 92.56 92 ARG A C 1
ATOM 736 O O . ARG A 1 92 ? 3.471 -3.675 -26.427 1.00 92.56 92 ARG A O 1
ATOM 743 N N . GLN A 1 93 ? 4.036 -1.844 -27.634 1.00 93.62 93 GLN A N 1
ATOM 744 C CA . GLN A 1 93 ? 5.323 -2.315 -28.147 1.00 93.62 93 GLN A CA 1
ATOM 745 C C . GLN A 1 93 ? 6.351 -2.531 -27.034 1.00 93.62 93 GLN A C 1
ATOM 747 O O . GLN A 1 93 ? 7.143 -3.445 -27.126 1.00 93.62 93 GLN A O 1
ATOM 752 N N . LEU A 1 94 ? 6.319 -1.730 -25.968 1.00 92.81 94 LEU A N 1
ATOM 753 C CA . LEU A 1 94 ? 7.274 -1.811 -24.860 1.00 92.81 94 LEU A CA 1
ATOM 754 C C . LEU A 1 94 ? 6.780 -2.660 -23.683 1.00 92.81 94 LEU A C 1
ATOM 756 O O . LEU A 1 94 ? 7.486 -2.782 -22.685 1.00 92.81 94 LEU A O 1
ATOM 760 N N . ASN A 1 95 ? 5.578 -3.245 -23.759 1.00 90.44 95 ASN A N 1
ATOM 761 C CA . ASN A 1 95 ? 4.986 -4.004 -22.652 1.00 90.44 95 ASN A CA 1
ATOM 762 C C . ASN A 1 95 ? 5.524 -5.440 -22.564 1.00 90.44 95 ASN A C 1
ATOM 764 O O . ASN A 1 95 ? 4.757 -6.405 -22.494 1.00 90.44 95 ASN A O 1
ATOM 768 N N . HIS A 1 96 ? 6.845 -5.588 -22.577 1.00 90.19 96 HIS A N 1
ATOM 769 C CA . HIS A 1 96 ? 7.503 -6.879 -22.476 1.00 90.19 96 HIS A CA 1
ATOM 770 C C . HIS A 1 96 ? 8.119 -7.060 -21.079 1.00 90.19 96 HIS A C 1
ATOM 772 O O . HIS A 1 96 ? 8.960 -6.260 -20.664 1.00 90.19 96 HIS A O 1
ATOM 778 N N . PRO A 1 97 ? 7.753 -8.126 -20.332 1.00 87.94 97 PRO A N 1
ATOM 779 C CA . PRO A 1 97 ? 8.222 -8.329 -18.957 1.00 87.94 97 PRO A CA 1
ATOM 780 C C . PRO A 1 97 ? 9.746 -8.345 -18.799 1.00 87.94 97 PRO A C 1
ATOM 782 O O . PRO A 1 97 ? 10.263 -7.938 -17.761 1.00 87.94 97 PRO A O 1
ATOM 785 N N . HIS A 1 98 ? 10.469 -8.816 -19.817 1.00 89.56 98 HIS A N 1
ATOM 786 C CA . HIS A 1 98 ? 11.925 -8.908 -19.779 1.00 89.56 98 HIS A CA 1
ATOM 787 C C . HIS A 1 98 ? 12.604 -7.529 -19.839 1.00 89.56 98 HIS A C 1
ATOM 789 O O . HIS A 1 98 ? 13.612 -7.344 -19.163 1.00 89.56 98 HIS A O 1
ATOM 795 N N . LEU A 1 99 ? 12.034 -6.553 -20.560 1.00 91.19 99 LEU A N 1
ATOM 796 C CA . LEU A 1 99 ? 12.556 -5.182 -20.619 1.00 91.19 99 LEU A CA 1
ATOM 797 C C . LEU A 1 99 ? 12.449 -4.507 -19.256 1.00 91.19 99 LEU A C 1
ATOM 799 O O . LEU A 1 99 ? 13.424 -3.966 -18.746 1.00 91.19 99 LEU A O 1
ATOM 803 N N . TYR A 1 100 ? 11.281 -4.605 -18.617 1.00 90.38 100 TYR A N 1
ATOM 804 C CA . TYR A 1 100 ? 11.085 -4.041 -17.281 1.00 90.38 100 TYR A CA 1
ATOM 805 C C . TYR A 1 100 ? 11.954 -4.724 -16.234 1.00 90.38 100 TYR A C 1
ATOM 807 O O . TYR A 1 100 ? 12.443 -4.051 -15.333 1.00 90.38 100 TYR A O 1
ATOM 815 N N . LYS A 1 101 ? 12.178 -6.038 -16.367 1.00 88.88 101 LYS A N 1
ATOM 816 C CA . LYS A 1 101 ? 13.139 -6.746 -15.524 1.00 88.88 101 LYS A CA 1
ATOM 817 C C . LYS A 1 101 ? 14.547 -6.175 -15.708 1.00 88.88 101 LYS A C 1
ATOM 819 O O . LYS A 1 101 ? 15.163 -5.842 -14.709 1.00 88.88 101 LYS A O 1
ATOM 824 N N . ARG A 1 102 ? 15.032 -6.006 -16.945 1.00 90.31 102 ARG A N 1
ATOM 825 C CA . ARG A 1 102 ? 16.360 -5.420 -17.209 1.00 90.31 102 ARG A CA 1
ATOM 826 C C . ARG A 1 102 ? 16.493 -4.008 -16.650 1.00 90.31 102 ARG A C 1
ATOM 828 O O . ARG A 1 102 ? 17.481 -3.721 -15.989 1.00 90.31 102 ARG A O 1
ATOM 835 N N . ILE A 1 103 ? 15.495 -3.154 -16.871 1.00 91.50 103 ILE A N 1
ATOM 836 C CA . ILE A 1 103 ? 15.477 -1.782 -16.347 1.00 91.50 103 ILE A CA 1
ATOM 837 C C . ILE A 1 103 ? 15.512 -1.785 -14.819 1.00 91.50 103 ILE A C 1
ATOM 839 O O . ILE A 1 103 ? 16.251 -1.008 -14.224 1.00 91.50 103 ILE A O 1
ATOM 843 N N . LEU A 1 104 ? 14.735 -2.664 -14.182 1.00 89.62 104 LEU A N 1
ATOM 844 C CA . LEU A 1 104 ? 14.736 -2.807 -12.732 1.00 89.62 104 LEU A CA 1
ATOM 845 C C . LEU A 1 104 ? 16.081 -3.335 -12.225 1.00 89.62 104 LEU A C 1
ATOM 847 O O . LEU A 1 104 ? 16.635 -2.750 -11.306 1.00 89.62 104 LEU A O 1
ATOM 851 N N . ASP A 1 105 ? 16.635 -4.376 -12.842 1.00 87.75 105 ASP A N 1
ATOM 852 C CA . ASP A 1 105 ? 17.944 -4.925 -12.482 1.00 87.75 105 ASP A CA 1
ATOM 853 C C . ASP A 1 105 ? 19.041 -3.852 -12.613 1.00 87.75 105 ASP A C 1
ATOM 855 O O . ASP A 1 105 ? 19.862 -3.713 -11.714 1.00 87.75 105 ASP A O 1
ATOM 859 N N . GLN A 1 106 ? 19.015 -3.036 -13.674 1.00 88.69 106 GLN A N 1
ATOM 860 C CA . GLN A 1 106 ? 19.938 -1.910 -13.866 1.00 88.69 106 GLN A CA 1
ATOM 861 C C . GLN A 1 106 ? 19.744 -0.805 -12.822 1.00 88.69 106 GLN A C 1
ATOM 863 O O . GLN A 1 106 ? 20.725 -0.286 -12.305 1.00 88.69 106 GLN A O 1
ATOM 868 N N . ALA A 1 107 ? 18.499 -0.451 -12.495 1.00 88.50 107 ALA A N 1
ATOM 869 C CA . ALA A 1 107 ? 18.201 0.598 -11.521 1.00 88.50 107 ALA A CA 1
ATOM 870 C C . ALA A 1 107 ? 18.546 0.186 -10.085 1.00 88.50 107 ALA A C 1
ATOM 872 O O . ALA A 1 107 ? 18.964 1.013 -9.284 1.00 88.50 107 ALA A O 1
ATOM 873 N N . MET A 1 108 ? 18.367 -1.094 -9.756 1.00 84.31 108 MET A N 1
ATOM 874 C CA . MET A 1 108 ? 18.644 -1.625 -8.425 1.00 84.31 108 MET A CA 1
ATOM 875 C C . MET A 1 108 ? 20.107 -2.056 -8.262 1.00 84.31 108 MET A C 1
ATOM 877 O O . MET A 1 108 ? 20.575 -2.125 -7.131 1.00 84.31 108 MET A O 1
ATOM 881 N N . ALA A 1 109 ? 20.846 -2.336 -9.343 1.00 82.81 109 ALA A N 1
ATOM 882 C CA . ALA A 1 109 ? 22.234 -2.803 -9.267 1.00 82.81 109 ALA A CA 1
ATOM 883 C C . ALA A 1 109 ? 23.161 -1.890 -8.435 1.00 82.81 109 ALA A C 1
ATOM 885 O O . ALA A 1 109 ? 23.846 -2.434 -7.567 1.00 82.81 109 ALA A O 1
ATOM 886 N N . PRO A 1 110 ? 23.146 -0.548 -8.590 1.00 79.12 110 PRO A N 1
ATOM 887 C CA . PRO A 1 110 ? 23.947 0.348 -7.750 1.00 79.12 110 PRO A CA 1
ATOM 888 C C . PRO A 1 110 ? 23.585 0.265 -6.263 1.00 79.12 110 PRO A C 1
ATOM 890 O O . PRO A 1 110 ? 24.453 0.398 -5.405 1.00 79.12 110 PRO A O 1
ATOM 893 N N . LEU A 1 111 ? 22.310 0.007 -5.952 1.00 76.50 111 LEU A N 1
ATOM 894 C CA . LEU A 1 111 ? 21.816 -0.090 -4.577 1.00 76.50 111 LEU A CA 1
ATOM 895 C C . LEU A 1 111 ? 22.135 -1.446 -3.928 1.00 76.50 111 LEU A C 1
ATOM 897 O O . LEU A 1 111 ? 22.331 -1.522 -2.719 1.00 76.50 111 LEU A O 1
ATOM 901 N N . LEU A 1 112 ? 22.135 -2.518 -4.727 1.00 72.62 112 LEU A N 1
ATOM 902 C CA . LEU A 1 112 ? 22.278 -3.908 -4.276 1.00 72.62 112 LEU A CA 1
ATOM 903 C C . LEU A 1 112 ? 23.733 -4.371 -4.177 1.00 72.62 112 LEU A C 1
ATOM 905 O O . LEU A 1 112 ? 24.048 -5.240 -3.367 1.00 72.62 112 LEU A O 1
ATOM 909 N N . PHE A 1 113 ? 24.585 -3.861 -5.062 1.00 69.38 113 PHE A N 1
ATOM 910 C CA . PHE A 1 113 ? 25.979 -4.279 -5.212 1.00 69.38 113 PHE A CA 1
ATOM 911 C C . PHE A 1 113 ? 26.928 -3.110 -4.987 1.00 69.38 113 PHE A C 1
ATOM 913 O O . PHE A 1 113 ? 27.985 -3.100 -5.611 1.00 69.38 113 PHE A O 1
ATOM 920 N N . GLY A 1 114 ? 26.499 -2.126 -4.179 1.00 61.91 114 GLY A N 1
ATOM 921 C CA . GLY A 1 114 ? 27.181 -0.852 -3.949 1.00 61.91 114 GLY A CA 1
ATOM 922 C C . GLY A 1 114 ? 28.686 -0.987 -4.108 1.00 61.91 114 GLY A C 1
ATOM 923 O O . GLY A 1 114 ? 29.281 -1.847 -3.467 1.00 61.91 114 GLY A O 1
ATOM 924 N N . HIS A 1 115 ? 29.253 -0.207 -5.034 1.00 54.56 115 HIS A N 1
ATOM 925 C CA . HIS A 1 115 ? 30.657 -0.307 -5.414 1.00 54.56 115 HIS A CA 1
ATOM 926 C C . HIS A 1 115 ? 31.524 -0.394 -4.153 1.00 54.56 115 HIS A C 1
ATOM 928 O O . HIS A 1 115 ? 31.526 0.542 -3.356 1.00 54.56 115 HIS A O 1
ATOM 934 N N . ASP A 1 116 ? 32.258 -1.500 -3.989 1.00 54.09 116 ASP A N 1
ATOM 935 C CA . ASP A 1 116 ? 33.192 -1.727 -2.872 1.00 54.09 116 ASP A CA 1
ATOM 936 C C . ASP A 1 116 ? 34.262 -0.608 -2.756 1.00 54.09 116 ASP A C 1
ATOM 938 O O . ASP A 1 116 ? 34.971 -0.507 -1.756 1.00 54.09 116 ASP A O 1
ATOM 942 N N . ASP A 1 117 ? 34.338 0.289 -3.743 1.00 51.25 117 ASP A N 1
ATOM 943 C CA . ASP A 1 117 ? 35.194 1.474 -3.806 1.00 51.25 117 ASP A CA 1
ATOM 944 C C . ASP A 1 117 ? 34.618 2.660 -2.991 1.00 51.25 117 ASP A C 1
ATOM 946 O O . ASP A 1 117 ? 34.386 3.761 -3.501 1.00 51.25 117 ASP A O 1
ATOM 950 N N . LEU A 1 118 ? 34.358 2.433 -1.701 1.00 50.06 118 LEU A N 1
ATOM 951 C CA . LEU A 1 118 ? 33.609 3.329 -0.805 1.00 50.06 118 LEU A CA 1
ATOM 952 C C . LEU A 1 118 ? 34.312 4.630 -0.360 1.00 50.06 118 LEU A C 1
ATOM 954 O O . LEU A 1 118 ? 33.758 5.346 0.470 1.00 50.06 118 LEU A O 1
ATOM 958 N N . GLU A 1 119 ? 35.474 5.005 -0.897 1.00 53.97 119 GLU A N 1
ATOM 959 C CA . GLU A 1 119 ? 36.169 6.227 -0.437 1.00 53.97 119 GLU A CA 1
ATOM 960 C C . GLU A 1 119 ? 36.119 7.420 -1.403 1.00 53.97 119 GLU A C 1
ATOM 962 O O . GLU A 1 119 ? 36.348 8.544 -0.967 1.00 53.97 119 GLU A O 1
ATOM 967 N N . ASN A 1 120 ? 35.757 7.240 -2.682 1.00 52.53 120 ASN A N 1
ATOM 968 C CA . ASN A 1 120 ? 35.862 8.327 -3.676 1.00 52.53 120 ASN A CA 1
ATOM 969 C C . ASN A 1 120 ? 34.592 8.626 -4.487 1.00 52.53 120 ASN A C 1
ATOM 971 O O . ASN A 1 120 ? 34.605 9.536 -5.322 1.00 52.53 120 ASN A O 1
ATOM 975 N N . GLN A 1 121 ? 33.480 7.916 -4.268 1.00 53.09 121 GLN A N 1
ATOM 976 C CA . GLN A 1 121 ? 32.233 8.263 -4.952 1.00 53.09 121 GLN A CA 1
ATOM 977 C C . GLN A 1 121 ? 31.597 9.503 -4.328 1.00 53.09 121 GLN A C 1
ATOM 979 O O . GLN A 1 121 ? 31.171 9.524 -3.175 1.00 53.09 121 GLN A O 1
ATOM 984 N N . SER A 1 122 ? 31.535 10.565 -5.129 1.00 56.47 122 SER A N 1
ATOM 985 C CA . SER A 1 122 ? 30.867 11.810 -4.779 1.00 56.47 122 SER A CA 1
ATOM 986 C C . SER A 1 122 ? 29.409 11.538 -4.389 1.00 56.47 122 SER A C 1
ATOM 988 O O . SER A 1 122 ? 28.668 10.927 -5.157 1.00 56.47 122 SER A O 1
ATOM 990 N N . GLN A 1 123 ? 28.975 12.052 -3.233 1.00 59.16 123 GLN A N 1
ATOM 991 C CA . GLN A 1 123 ? 27.608 11.919 -2.690 1.00 59.16 123 GLN A CA 1
ATOM 992 C C . GLN A 1 123 ? 26.486 12.259 -3.699 1.00 59.16 123 GLN A C 1
ATOM 994 O O . GLN A 1 123 ? 25.365 11.769 -3.582 1.00 59.16 123 GLN A O 1
ATOM 999 N N . SER A 1 124 ? 26.790 13.070 -4.718 1.00 56.53 124 SER A N 1
ATOM 1000 C CA . SER A 1 124 ? 25.869 13.447 -5.797 1.00 56.53 124 SER A CA 1
ATOM 1001 C C . SER A 1 124 ? 25.410 12.257 -6.661 1.00 56.53 124 SER A C 1
ATOM 1003 O O . SER A 1 124 ? 24.238 12.184 -7.032 1.00 56.53 124 SER A O 1
ATOM 1005 N N . SER A 1 125 ? 26.294 11.294 -6.946 1.00 62.09 125 SER A N 1
ATOM 1006 C CA . SER A 1 125 ? 25.986 10.154 -7.825 1.00 62.09 125 SER A CA 1
ATOM 1007 C C . SER A 1 125 ? 25.018 9.172 -7.161 1.00 62.09 125 SER A C 1
ATOM 1009 O O . SER A 1 125 ? 24.020 8.785 -7.762 1.00 62.09 125 SER A O 1
ATOM 1011 N N . ALA A 1 126 ? 25.240 8.875 -5.875 1.00 69.12 126 ALA A N 1
ATOM 1012 C CA . ALA A 1 126 ? 24.376 7.990 -5.095 1.00 69.12 126 ALA A CA 1
ATOM 1013 C C . ALA A 1 126 ? 22.938 8.528 -4.981 1.00 69.12 126 ALA A C 1
ATOM 1015 O O . ALA A 1 126 ? 21.976 7.772 -5.084 1.00 69.12 126 ALA A O 1
ATOM 1016 N N . SER A 1 127 ? 22.775 9.848 -4.836 1.00 73.81 127 SER A N 1
ATOM 1017 C CA . SER A 1 127 ? 21.450 10.482 -4.785 1.00 73.81 127 SER A CA 1
ATOM 1018 C C . SER A 1 127 ? 20.681 10.336 -6.107 1.00 73.81 127 SER A C 1
ATOM 1020 O O . SER A 1 127 ? 19.487 10.021 -6.108 1.00 73.81 127 SER A O 1
ATOM 1022 N N . SER A 1 128 ? 21.367 10.495 -7.245 1.00 81.62 128 SER A N 1
ATOM 1023 C CA . SER A 1 128 ? 20.769 10.308 -8.574 1.00 81.62 128 SER A CA 1
ATOM 1024 C C . SER A 1 128 ? 20.330 8.858 -8.812 1.00 81.62 128 SER A C 1
ATOM 1026 O O . SER A 1 128 ? 19.238 8.627 -9.339 1.00 81.62 128 SER A O 1
ATOM 1028 N N . ASP A 1 129 ? 21.142 7.886 -8.393 1.00 82.19 129 ASP A N 1
ATOM 1029 C CA . ASP A 1 129 ? 20.844 6.459 -8.559 1.00 82.19 129 ASP A CA 1
ATOM 1030 C C . ASP A 1 129 ? 19.643 6.028 -7.709 1.00 82.19 129 ASP A C 1
ATOM 1032 O O . ASP A 1 129 ? 18.733 5.357 -8.207 1.00 82.19 129 ASP A O 1
ATOM 1036 N N . VAL A 1 130 ? 19.571 6.495 -6.456 1.00 80.06 130 VAL A N 1
ATOM 1037 C CA . VAL A 1 130 ? 18.397 6.288 -5.596 1.00 80.06 130 VAL A CA 1
ATOM 1038 C C . VAL A 1 130 ? 17.161 6.912 -6.239 1.00 80.06 130 VAL A C 1
ATOM 1040 O O . VAL A 1 130 ? 16.145 6.236 -6.380 1.00 80.06 130 VAL A O 1
ATOM 1043 N N . ALA A 1 131 ? 17.228 8.163 -6.704 1.00 82.62 131 ALA A N 1
ATOM 1044 C CA . ALA A 1 131 ? 16.090 8.816 -7.350 1.00 82.62 131 ALA A CA 1
ATOM 1045 C C . ALA A 1 131 ? 15.596 8.041 -8.587 1.00 82.62 131 ALA A C 1
ATOM 1047 O O . ALA A 1 131 ? 14.384 7.902 -8.800 1.00 82.62 131 ALA A O 1
ATOM 1048 N N . TYR A 1 132 ? 16.514 7.489 -9.384 1.00 85.88 132 TYR A N 1
ATOM 1049 C CA . TYR A 1 132 ? 16.175 6.660 -10.535 1.00 85.88 132 TYR A CA 1
ATOM 1050 C C . TYR A 1 132 ? 15.524 5.331 -10.125 1.00 85.88 132 TYR A C 1
ATOM 1052 O O . TYR A 1 132 ? 14.441 5.005 -10.623 1.00 85.88 132 TYR A O 1
ATOM 1060 N N . ALA A 1 133 ? 16.099 4.603 -9.164 1.00 86.19 133 ALA A N 1
ATOM 1061 C CA . ALA A 1 133 ? 15.516 3.376 -8.623 1.00 86.19 133 ALA A CA 1
ATOM 1062 C C . ALA A 1 133 ? 14.109 3.611 -8.064 1.00 86.19 133 ALA A C 1
ATOM 1064 O O . ALA A 1 133 ? 13.168 2.877 -8.372 1.00 86.19 133 ALA A O 1
ATOM 1065 N N . VAL A 1 134 ? 13.925 4.701 -7.323 1.00 83.69 134 VAL A N 1
ATOM 1066 C CA . VAL A 1 134 ? 12.632 5.120 -6.778 1.00 83.69 134 VAL A CA 1
ATOM 1067 C C . VAL A 1 134 ? 11.632 5.400 -7.883 1.00 83.69 134 VAL A C 1
ATOM 1069 O O . VAL A 1 134 ? 10.475 4.987 -7.785 1.00 83.69 134 VAL A O 1
ATOM 1072 N N . ARG A 1 135 ? 12.054 6.058 -8.964 1.00 86.75 135 ARG A N 1
ATOM 1073 C CA . ARG A 1 135 ? 11.202 6.307 -10.129 1.00 86.75 135 ARG A CA 1
ATOM 1074 C C . ARG A 1 135 ? 10.791 5.002 -10.816 1.00 86.75 135 ARG A C 1
ATOM 1076 O O . ARG A 1 135 ? 9.618 4.840 -11.159 1.00 86.75 135 ARG A O 1
ATOM 1083 N N . VAL A 1 136 ? 11.716 4.055 -10.980 1.00 89.12 136 VAL A N 1
ATOM 1084 C CA . VAL A 1 136 ? 11.444 2.731 -11.565 1.00 89.12 136 VAL A CA 1
ATOM 1085 C C . VAL A 1 136 ? 10.482 1.940 -10.685 1.00 89.12 136 VAL A C 1
ATOM 1087 O O . VAL A 1 136 ? 9.486 1.413 -11.191 1.00 89.12 136 VAL A O 1
ATOM 1090 N N . VAL A 1 137 ? 10.704 1.917 -9.371 1.00 85.12 137 VAL A N 1
ATOM 1091 C CA . VAL A 1 137 ? 9.827 1.222 -8.426 1.00 85.12 137 VAL A CA 1
ATOM 1092 C C . VAL A 1 137 ? 8.455 1.891 -8.354 1.00 85.12 137 VAL A C 1
ATOM 1094 O O . VAL A 1 137 ? 7.460 1.174 -8.321 1.00 85.12 137 VAL A O 1
ATOM 1097 N N . ASN A 1 138 ? 8.353 3.222 -8.438 1.00 82.56 138 ASN A N 1
ATOM 1098 C CA . ASN A 1 138 ? 7.080 3.956 -8.524 1.00 82.56 138 ASN A CA 1
ATOM 1099 C C . ASN A 1 138 ? 6.358 3.799 -9.869 1.00 82.56 138 ASN A C 1
ATOM 1101 O O . ASN A 1 138 ? 5.155 4.048 -9.955 1.00 82.56 138 ASN A O 1
ATOM 1105 N N . SER A 1 139 ? 7.048 3.366 -10.922 1.00 85.75 139 SER A N 1
ATOM 1106 C CA . SER A 1 139 ? 6.446 3.235 -12.248 1.00 85.75 139 SER A CA 1
ATOM 1107 C C . SER A 1 139 ? 5.286 2.235 -12.257 1.00 85.75 139 SER A C 1
ATOM 1109 O O . SER A 1 139 ? 5.263 1.263 -11.499 1.00 85.75 139 SER A O 1
ATOM 1111 N N . ARG A 1 140 ? 4.325 2.416 -13.169 1.00 83.56 140 ARG A N 1
ATOM 1112 C CA . ARG A 1 140 ? 3.203 1.474 -13.358 1.00 83.56 140 ARG A CA 1
ATOM 1113 C C . ARG A 1 140 ? 3.635 0.054 -13.755 1.00 83.56 140 ARG A C 1
ATOM 1115 O O . ARG A 1 140 ? 2.819 -0.857 -13.704 1.00 83.56 140 ARG A O 1
ATOM 1122 N N . PHE A 1 141 ? 4.888 -0.122 -14.172 1.00 82.44 141 PHE A N 1
ATOM 1123 C CA . PHE A 1 141 ? 5.418 -1.387 -14.680 1.00 82.44 141 PHE A CA 1
ATOM 1124 C C . PHE A 1 141 ? 6.066 -2.241 -13.600 1.00 82.44 141 PHE A C 1
ATOM 1126 O O . PHE A 1 141 ? 6.090 -3.464 -13.721 1.00 82.44 141 PHE A O 1
ATOM 1133 N N . CYS A 1 142 ? 6.566 -1.620 -12.530 1.00 84.56 142 CYS A N 1
ATOM 1134 C CA . CYS A 1 142 ? 7.132 -2.362 -11.417 1.00 84.56 142 CYS A CA 1
ATOM 1135 C C . CYS A 1 142 ? 6.005 -2.996 -10.588 1.00 84.56 142 CYS A C 1
ATOM 1137 O O . CYS A 1 142 ? 5.252 -2.307 -9.889 1.00 84.56 142 CYS A O 1
ATOM 1139 N N . SER A 1 143 ? 5.889 -4.319 -10.705 1.00 82.38 143 SER A N 1
ATOM 1140 C CA . SER A 1 143 ? 5.029 -5.165 -9.875 1.00 82.38 143 SER A CA 1
ATOM 1141 C C . SER A 1 143 ? 5.839 -5.799 -8.745 1.00 82.38 143 SER A C 1
ATOM 1143 O O . SER A 1 143 ? 7.046 -5.991 -8.885 1.00 82.38 143 SER A O 1
ATOM 1145 N N . TRP A 1 144 ? 5.173 -6.193 -7.655 1.00 76.12 144 TRP A N 1
ATOM 1146 C CA . TRP A 1 144 ? 5.820 -6.907 -6.546 1.00 76.12 144 TRP A CA 1
ATOM 1147 C C . TRP A 1 144 ? 6.572 -8.153 -7.019 1.00 76.12 144 TRP A C 1
ATOM 1149 O O . TRP A 1 144 ? 7.723 -8.360 -6.658 1.00 76.12 144 TRP A O 1
ATOM 1159 N N . LYS A 1 145 ? 5.969 -8.927 -7.929 1.00 79.12 145 LYS A N 1
ATOM 1160 C CA . LYS A 1 145 ? 6.615 -10.098 -8.530 1.00 79.12 145 LYS A CA 1
ATOM 1161 C C . LYS A 1 145 ? 7.935 -9.740 -9.219 1.00 79.12 145 LYS A C 1
ATOM 1163 O O . LYS A 1 145 ? 8.925 -10.436 -9.028 1.00 79.12 145 LYS A O 1
ATOM 1168 N N . LEU A 1 146 ? 7.968 -8.660 -10.005 1.00 83.19 146 LEU A N 1
ATOM 1169 C CA . LEU A 1 146 ? 9.206 -8.200 -10.648 1.00 83.19 146 LEU A CA 1
ATOM 1170 C C . LEU A 1 146 ? 10.239 -7.733 -9.618 1.00 83.19 146 LEU A C 1
ATOM 1172 O O . LEU A 1 146 ? 11.413 -8.065 -9.756 1.00 83.19 146 LEU A O 1
ATOM 1176 N N . PHE A 1 147 ? 9.802 -7.033 -8.573 1.00 81.88 147 PHE A N 1
ATOM 1177 C CA . PHE A 1 147 ? 10.670 -6.606 -7.480 1.00 81.88 147 PHE A CA 1
ATOM 1178 C C . PHE A 1 147 ? 11.305 -7.793 -6.743 1.00 81.88 147 PHE A C 1
ATOM 1180 O O . PHE A 1 147 ? 12.526 -7.860 -6.626 1.00 81.88 147 PHE A O 1
ATOM 1187 N N . CYS A 1 148 ? 10.517 -8.795 -6.351 1.00 75.00 148 CYS A N 1
ATOM 1188 C CA . CYS A 1 148 ? 11.028 -10.023 -5.740 1.00 75.00 148 CYS A CA 1
ATOM 1189 C C . CYS A 1 148 ? 12.007 -10.778 -6.649 1.00 75.00 148 CYS A C 1
ATOM 1191 O O . CYS A 1 148 ? 13.025 -11.271 -6.166 1.00 75.00 148 CYS A O 1
ATOM 1193 N N . ASN A 1 149 ? 11.737 -10.852 -7.960 1.00 79.19 149 ASN A N 1
ATOM 1194 C CA . ASN A 1 149 ? 12.661 -11.472 -8.920 1.00 79.19 149 ASN A CA 1
ATOM 1195 C C . ASN A 1 149 ? 14.041 -10.796 -8.911 1.00 79.19 149 ASN A C 1
ATOM 1197 O O . ASN A 1 149 ? 15.049 -11.472 -9.108 1.00 79.19 149 ASN A O 1
ATOM 1201 N N . CYS A 1 150 ? 14.077 -9.476 -8.715 1.00 79.00 150 CYS A N 1
ATOM 1202 C CA . CYS A 1 150 ? 15.310 -8.695 -8.645 1.00 79.00 150 CYS A CA 1
ATOM 1203 C C . CYS A 1 150 ? 16.076 -8.973 -7.336 1.00 79.00 150 CYS A C 1
ATOM 1205 O O . CYS A 1 150 ? 17.289 -9.199 -7.339 1.00 79.00 150 CYS A O 1
ATOM 1207 N N . LEU A 1 151 ? 15.359 -9.057 -6.208 1.00 72.81 151 LEU A N 1
ATOM 1208 C CA . LEU A 1 151 ? 15.947 -9.389 -4.903 1.00 72.81 151 LEU A CA 1
ATOM 1209 C C . LEU A 1 151 ? 16.505 -10.815 -4.834 1.00 72.81 151 LEU A C 1
ATOM 1211 O O . LEU A 1 151 ? 17.516 -11.053 -4.173 1.00 72.81 151 LEU A O 1
ATOM 1215 N N . CYS A 1 152 ? 15.888 -11.757 -5.546 1.00 69.94 152 CYS A N 1
ATOM 1216 C CA . CYS A 1 152 ? 16.287 -13.162 -5.564 1.00 69.94 152 CYS A CA 1
ATOM 1217 C C . CYS A 1 152 ? 16.436 -13.679 -7.007 1.00 69.94 152 CYS A C 1
ATOM 1219 O O . CYS A 1 152 ? 15.584 -14.435 -7.475 1.00 69.94 152 CYS A O 1
ATOM 1221 N N . PRO A 1 153 ? 17.539 -13.362 -7.716 1.00 60.56 153 PRO A N 1
ATOM 1222 C CA . PRO A 1 153 ? 17.754 -13.780 -9.106 1.00 60.56 153 PRO A CA 1
ATOM 1223 C C . PRO A 1 153 ? 17.888 -15.304 -9.326 1.00 60.56 153 PRO A C 1
ATOM 1225 O O . PRO A 1 153 ? 18.188 -15.733 -10.435 1.00 60.56 153 PRO A O 1
ATOM 1228 N N . GLY A 1 154 ? 17.719 -16.136 -8.293 1.00 53.22 154 GLY A N 1
ATOM 1229 C CA . GLY A 1 154 ? 18.385 -17.435 -8.179 1.00 53.22 154 GLY A CA 1
ATOM 1230 C C . GLY A 1 154 ? 17.519 -18.689 -8.085 1.00 53.22 154 GLY A C 1
ATOM 1231 O O . GLY A 1 154 ? 18.079 -19.750 -7.851 1.00 53.22 154 GLY A O 1
ATOM 1232 N N . SER A 1 155 ? 16.204 -18.648 -8.298 1.00 45.12 155 SER A N 1
ATOM 1233 C CA . SER A 1 155 ? 15.406 -19.886 -8.229 1.00 45.12 155 SER A CA 1
ATOM 1234 C C . SER A 1 155 ? 15.363 -20.701 -9.527 1.00 45.12 155 SER A C 1
ATOM 1236 O O . SER A 1 155 ? 14.659 -21.703 -9.612 1.00 45.12 155 SER A O 1
ATOM 1238 N N . ALA A 1 156 ? 16.064 -20.246 -10.564 1.00 39.19 156 ALA A N 1
ATOM 1239 C CA . ALA A 1 156 ? 16.220 -20.954 -11.830 1.00 39.19 156 ALA A CA 1
ATOM 1240 C C . ALA A 1 156 ? 17.641 -21.522 -11.963 1.00 39.19 156 ALA A C 1
ATOM 1242 O O . ALA A 1 156 ? 18.231 -21.484 -13.042 1.00 39.19 156 ALA A O 1
ATOM 1243 N N . ILE A 1 157 ? 18.214 -22.037 -10.871 1.00 40.00 157 ILE A N 1
ATOM 1244 C CA . ILE A 1 157 ? 19.336 -22.967 -10.991 1.00 40.00 157 ILE A CA 1
ATOM 1245 C C . ILE A 1 157 ? 18.737 -24.257 -11.546 1.00 40.00 157 ILE A C 1
ATOM 1247 O O . ILE A 1 157 ? 18.081 -25.017 -10.837 1.00 40.00 157 ILE A O 1
ATOM 1251 N N . LYS A 1 158 ? 18.914 -24.459 -12.854 1.00 41.50 158 LYS A N 1
ATOM 1252 C CA . LYS A 1 158 ? 18.736 -25.765 -13.480 1.00 41.50 158 LYS A CA 1
ATOM 1253 C C . LYS A 1 158 ? 19.550 -26.772 -12.676 1.00 41.50 158 LYS A C 1
ATOM 1255 O O . LYS A 1 158 ? 20.738 -26.566 -12.436 1.00 41.50 158 LYS A O 1
ATOM 1260 N N . SER A 1 159 ? 18.885 -27.836 -12.258 1.00 38.78 159 SER A N 1
ATOM 1261 C CA . SER A 1 159 ? 19.462 -29.034 -11.670 1.00 38.78 159 SER A CA 1
ATOM 1262 C C . SER A 1 159 ? 20.317 -29.778 -12.701 1.00 38.78 159 SER A C 1
ATOM 1264 O O . SER A 1 159 ? 19.967 -30.876 -13.099 1.00 38.78 159 SER A O 1
ATOM 1266 N N . ASP A 1 160 ? 21.411 -29.178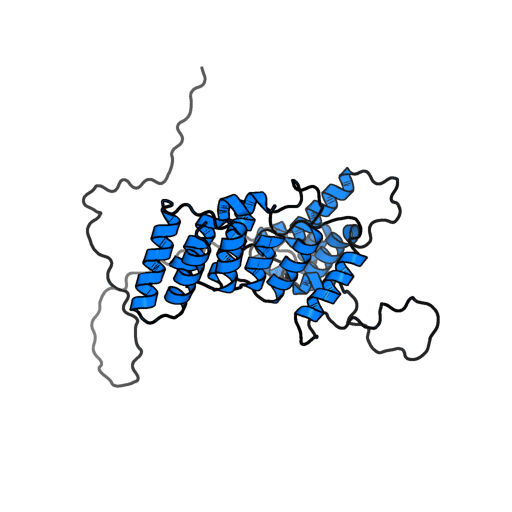 -13.154 1.00 43.59 160 ASP A N 1
ATOM 1267 C CA . ASP A 1 160 ? 22.385 -29.809 -14.043 1.00 43.59 160 ASP A CA 1
ATOM 1268 C C . ASP A 1 160 ? 23.783 -29.525 -13.489 1.00 43.59 160 ASP A C 1
ATOM 1270 O O . ASP A 1 160 ? 24.500 -28.674 -14.002 1.00 43.59 160 ASP A O 1
ATOM 1274 N N . SER A 1 161 ? 24.133 -30.165 -12.371 1.00 41.97 161 SER A N 1
ATOM 1275 C CA . SER A 1 161 ? 25.502 -30.611 -12.063 1.00 41.97 161 SER A CA 1
ATOM 1276 C C . SER A 1 161 ? 25.534 -31.205 -10.654 1.00 41.97 161 SER A C 1
ATOM 1278 O O . SER A 1 161 ? 25.754 -30.520 -9.653 1.00 41.97 161 SER A O 1
ATOM 1280 N N . ALA A 1 162 ? 25.291 -32.511 -10.574 1.00 48.69 162 ALA A N 1
ATOM 1281 C CA . ALA A 1 162 ? 25.907 -33.307 -9.528 1.00 48.69 162 ALA A CA 1
ATOM 1282 C C . ALA A 1 162 ? 27.427 -33.304 -9.777 1.00 48.69 162 ALA A C 1
ATOM 1284 O O . ALA A 1 162 ? 27.846 -33.477 -10.920 1.00 48.69 162 ALA A O 1
ATOM 1285 N N . ASN A 1 163 ? 28.215 -33.175 -8.703 1.00 44.53 163 ASN A N 1
ATOM 1286 C CA . ASN A 1 163 ? 29.673 -33.385 -8.618 1.00 44.53 163 ASN A CA 1
ATOM 1287 C C . ASN A 1 163 ? 30.557 -32.122 -8.635 1.00 44.53 163 ASN A C 1
ATOM 1289 O O . ASN A 1 163 ? 31.333 -31.914 -9.561 1.00 44.53 163 ASN A O 1
ATOM 1293 N N . ASN A 1 164 ? 30.521 -31.321 -7.563 1.00 38.88 164 ASN A N 1
ATOM 1294 C CA . ASN A 1 164 ? 31.760 -30.865 -6.903 1.00 38.88 164 ASN A CA 1
ATOM 1295 C C . ASN A 1 164 ? 31.467 -30.150 -5.568 1.00 38.88 164 ASN A C 1
ATOM 1297 O O . ASN A 1 164 ? 30.857 -29.079 -5.581 1.00 38.88 164 ASN A O 1
ATOM 1301 N N . PRO A 1 165 ? 31.898 -30.690 -4.412 1.00 40.75 165 PRO A N 1
ATOM 1302 C CA . PRO A 1 165 ? 31.686 -30.069 -3.116 1.00 40.75 165 PRO A CA 1
ATOM 1303 C C . PRO A 1 165 ? 32.977 -29.415 -2.620 1.00 40.75 165 PRO A C 1
ATOM 1305 O O . PRO A 1 165 ? 33.602 -29.914 -1.694 1.00 40.75 165 PRO A O 1
ATOM 1308 N N . THR A 1 166 ? 33.387 -28.288 -3.199 1.00 43.47 166 THR A N 1
ATOM 1309 C CA . THR A 1 166 ? 34.414 -27.457 -2.555 1.00 43.47 166 THR A CA 1
ATOM 1310 C C . THR A 1 166 ? 34.361 -26.023 -3.069 1.00 43.47 166 THR A C 1
ATOM 1312 O O . THR A 1 166 ? 34.462 -25.769 -4.263 1.00 43.47 166 THR A O 1
ATOM 1315 N N . SER A 1 167 ? 34.247 -25.084 -2.125 1.00 42.34 167 SER A N 1
ATOM 1316 C CA . SER A 1 167 ? 34.388 -23.622 -2.251 1.00 42.34 167 SER A CA 1
ATOM 1317 C C . SER A 1 167 ? 33.228 -22.808 -2.863 1.00 42.34 167 SER A C 1
ATOM 1319 O O . SER A 1 167 ? 33.308 -22.291 -3.971 1.00 42.34 167 SER A O 1
ATOM 1321 N N . ARG A 1 168 ? 32.180 -22.573 -2.058 1.00 32.44 168 ARG A N 1
ATOM 1322 C CA . ARG A 1 168 ? 31.427 -21.297 -1.987 1.00 32.44 168 ARG A CA 1
ATOM 1323 C C . ARG A 1 168 ? 30.578 -21.270 -0.700 1.00 32.44 168 ARG A C 1
ATOM 1325 O O . ARG A 1 168 ? 30.045 -22.318 -0.339 1.00 32.44 168 ARG A O 1
ATOM 1332 N N . PRO A 1 169 ? 30.462 -20.137 0.023 1.00 33.41 169 PRO A N 1
ATOM 1333 C CA . PRO A 1 169 ? 29.717 -20.087 1.279 1.00 33.41 169 PRO A CA 1
ATOM 1334 C C . PRO A 1 169 ? 28.234 -20.404 1.048 1.00 33.41 169 PRO A C 1
ATOM 1336 O O . PRO A 1 169 ? 27.589 -19.879 0.139 1.00 33.41 169 PRO A O 1
ATOM 1339 N N . ALA A 1 170 ? 27.724 -21.312 1.876 1.00 35.56 170 ALA A N 1
ATOM 1340 C CA . ALA A 1 170 ? 26.436 -21.980 1.768 1.00 35.56 170 ALA A CA 1
ATOM 1341 C C . ALA A 1 170 ? 25.242 -21.062 2.089 1.00 35.56 170 ALA A C 1
ATOM 1343 O O . ALA A 1 170 ? 24.600 -21.214 3.122 1.00 35.56 170 ALA A O 1
ATOM 1344 N N . TYR A 1 171 ? 24.912 -20.141 1.179 1.00 35.28 171 TYR A N 1
ATOM 1345 C CA . TYR A 1 171 ? 23.627 -19.424 1.201 1.00 35.28 171 TYR A CA 1
ATOM 1346 C C . TYR A 1 171 ? 22.879 -19.426 -0.147 1.00 35.28 171 TYR A C 1
ATOM 1348 O O . TYR A 1 171 ? 21.784 -18.879 -0.233 1.00 35.28 171 TYR A O 1
ATOM 1356 N N . SER A 1 172 ? 23.399 -20.067 -1.205 1.00 36.38 172 SER A N 1
ATOM 1357 C CA . SER A 1 172 ? 22.767 -20.028 -2.541 1.00 36.38 172 SER A CA 1
ATOM 1358 C C . SER A 1 172 ? 21.786 -21.162 -2.854 1.00 36.38 172 SER A C 1
ATOM 1360 O O . SER A 1 172 ? 21.178 -21.135 -3.918 1.00 36.38 172 SER A O 1
ATOM 1362 N N . ASN A 1 173 ? 21.615 -22.156 -1.975 1.00 32.97 173 ASN A N 1
ATOM 1363 C CA . ASN A 1 173 ? 20.945 -23.414 -2.349 1.00 32.97 173 ASN A CA 1
ATOM 1364 C C . ASN A 1 173 ? 19.553 -23.623 -1.718 1.00 32.97 173 ASN A C 1
ATOM 1366 O O . ASN A 1 173 ? 18.990 -24.702 -1.861 1.00 32.97 173 ASN A O 1
ATOM 1370 N N . VAL A 1 174 ? 18.985 -22.622 -1.031 1.00 38.78 174 VAL A N 1
ATOM 1371 C CA . VAL A 1 174 ? 17.661 -22.742 -0.368 1.00 38.78 174 VAL A CA 1
ATOM 1372 C C . VAL A 1 174 ? 16.605 -21.788 -0.944 1.00 38.78 174 VAL A C 1
ATOM 1374 O O . VAL A 1 174 ? 15.411 -21.931 -0.669 1.00 38.78 174 VAL A O 1
ATOM 1377 N N . ILE A 1 175 ? 17.002 -20.857 -1.812 1.00 41.16 175 ILE A N 1
ATOM 1378 C CA . ILE A 1 175 ? 16.090 -19.833 -2.325 1.00 41.16 175 ILE A CA 1
ATOM 1379 C C . ILE A 1 175 ? 15.354 -20.380 -3.552 1.00 41.16 175 ILE A C 1
ATOM 1381 O O . ILE A 1 175 ? 15.689 -20.097 -4.705 1.00 41.16 175 ILE A O 1
ATOM 1385 N N . GLY A 1 176 ? 14.332 -21.196 -3.289 1.00 41.06 176 GLY A N 1
ATOM 1386 C CA . GLY A 1 176 ? 13.246 -21.409 -4.242 1.00 41.06 176 GLY A CA 1
ATOM 1387 C C . GLY A 1 176 ? 12.619 -20.066 -4.647 1.00 41.06 176 GLY A C 1
ATOM 1388 O O . GLY A 1 176 ? 12.881 -19.036 -4.021 1.00 41.06 176 GLY A O 1
ATOM 1389 N N . PRO A 1 177 ? 11.803 -20.020 -5.710 1.00 46.59 177 PRO A N 1
ATOM 1390 C CA . PRO A 1 177 ? 11.193 -18.768 -6.128 1.00 46.59 177 PRO A CA 1
ATOM 1391 C C . PRO A 1 177 ? 10.366 -18.251 -4.955 1.00 46.59 177 PRO A C 1
ATOM 1393 O O . PRO A 1 177 ? 9.543 -19.007 -4.440 1.00 46.59 177 PRO A O 1
ATOM 1396 N N . LEU A 1 178 ? 10.573 -17.001 -4.524 1.00 47.12 178 LEU A N 1
ATOM 1397 C CA . LEU A 1 178 ? 9.911 -16.452 -3.331 1.00 47.12 178 LEU A CA 1
ATOM 1398 C C . LEU A 1 178 ? 8.392 -16.705 -3.354 1.00 47.12 178 LEU A C 1
ATOM 1400 O O . LEU A 1 178 ? 7.794 -16.912 -2.315 1.00 47.12 178 LEU A O 1
ATOM 1404 N N . TRP A 1 179 ? 7.768 -16.776 -4.533 1.00 48.44 179 TRP A N 1
ATOM 1405 C CA . TRP A 1 179 ? 6.338 -17.033 -4.752 1.00 48.44 179 TRP A CA 1
ATOM 1406 C C . TRP A 1 179 ? 5.884 -18.509 -4.726 1.00 48.44 179 TRP A C 1
ATOM 1408 O O . TRP A 1 179 ? 4.697 -18.752 -4.923 1.00 48.44 179 TRP A O 1
ATOM 1418 N N . GLN A 1 180 ? 6.766 -19.493 -4.515 1.00 48.03 180 GLN A N 1
ATOM 1419 C CA . GLN A 1 180 ? 6.405 -20.925 -4.454 1.00 48.03 180 GLN A CA 1
ATOM 1420 C C . GLN A 1 180 ? 6.171 -21.465 -3.036 1.00 48.03 180 GLN A C 1
ATOM 1422 O O . GLN A 1 180 ? 5.803 -22.627 -2.901 1.00 48.03 180 GLN A O 1
ATOM 1427 N N . ARG A 1 181 ? 6.366 -20.661 -1.982 1.00 53.84 181 ARG A N 1
ATOM 1428 C CA . ARG A 1 181 ? 6.075 -21.099 -0.606 1.00 53.84 181 ARG A CA 1
ATOM 1429 C C . ARG A 1 181 ? 4.615 -20.879 -0.233 1.00 53.84 181 ARG A C 1
ATOM 1431 O O . ARG A 1 181 ? 4.047 -19.837 -0.568 1.00 53.84 181 ARG A O 1
ATOM 1438 N N . ASP A 1 182 ? 4.057 -21.827 0.517 1.00 54.44 182 ASP A N 1
ATOM 1439 C CA . ASP A 1 182 ? 2.642 -21.859 0.905 1.00 54.44 182 ASP A CA 1
ATOM 1440 C C . ASP A 1 182 ? 2.246 -20.707 1.848 1.00 54.44 182 ASP A C 1
ATOM 1442 O O . ASP A 1 182 ? 1.115 -20.226 1.801 1.00 54.44 182 ASP A O 1
ATOM 1446 N N . SER A 1 183 ? 3.185 -20.196 2.655 1.00 64.25 183 SER A N 1
ATOM 1447 C CA . SER A 1 183 ? 2.936 -19.126 3.630 1.00 64.25 183 SER A CA 1
ATOM 1448 C C . SER A 1 183 ? 3.510 -17.779 3.186 1.00 64.25 183 SER A C 1
ATOM 1450 O O . SER A 1 183 ? 4.699 -17.661 2.894 1.00 64.25 183 SER A O 1
ATOM 1452 N N . ALA A 1 184 ? 2.684 -16.726 3.198 1.00 58.28 184 ALA A N 1
ATOM 1453 C CA . ALA A 1 184 ? 3.110 -15.348 2.924 1.00 58.28 184 ALA A CA 1
ATOM 1454 C C . ALA A 1 184 ? 4.179 -14.840 3.912 1.00 58.28 184 ALA A C 1
ATOM 1456 O O . ALA A 1 184 ? 5.041 -14.049 3.529 1.00 58.28 184 ALA A O 1
ATOM 1457 N N . ALA A 1 185 ? 4.162 -15.335 5.153 1.00 57.66 185 ALA A N 1
ATOM 1458 C CA . ALA A 1 185 ? 5.136 -14.969 6.177 1.00 57.66 185 ALA A CA 1
ATOM 1459 C C .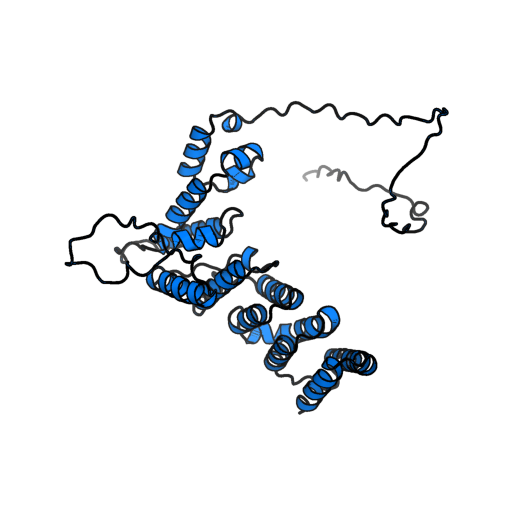 ALA A 1 185 ? 6.550 -15.457 5.824 1.00 57.66 185 ALA A C 1
ATOM 1461 O O . ALA A 1 185 ? 7.506 -14.691 5.938 1.00 57.66 185 ALA A O 1
ATOM 1462 N N . ASP A 1 186 ? 6.681 -16.680 5.304 1.00 63.53 186 ASP A N 1
ATOM 1463 C CA . ASP A 1 186 ? 7.982 -17.239 4.913 1.00 63.53 186 ASP A CA 1
ATOM 1464 C C . ASP A 1 186 ? 8.580 -16.479 3.726 1.00 63.53 186 ASP A C 1
ATOM 1466 O O . ASP A 1 186 ? 9.790 -16.253 3.669 1.00 63.53 186 ASP A O 1
ATOM 1470 N N . ARG A 1 187 ? 7.718 -16.034 2.797 1.00 62.75 187 ARG A N 1
ATOM 1471 C CA . ARG A 1 187 ? 8.118 -15.178 1.669 1.00 62.75 187 ARG A CA 1
ATOM 1472 C C . ARG A 1 187 ? 8.663 -13.841 2.157 1.00 62.75 187 ARG A C 1
ATOM 1474 O O . ARG A 1 187 ? 9.671 -13.366 1.639 1.00 62.75 187 ARG A O 1
ATOM 1481 N N . LEU A 1 188 ? 8.007 -13.244 3.152 1.00 61.81 188 LEU A N 1
ATOM 1482 C CA . LEU A 1 188 ? 8.415 -11.967 3.726 1.00 61.81 188 LEU A CA 1
ATOM 1483 C C . LEU A 1 188 ? 9.743 -12.080 4.477 1.00 61.81 188 LEU A C 1
ATOM 1485 O O . LEU A 1 188 ? 10.609 -11.242 4.269 1.00 61.81 188 LEU A O 1
ATOM 1489 N N . VAL A 1 189 ? 9.932 -13.107 5.309 1.00 64.62 189 VAL A N 1
ATOM 1490 C CA . VAL A 1 189 ? 11.172 -13.296 6.085 1.00 64.62 189 VAL A CA 1
ATOM 1491 C C . VAL A 1 189 ? 12.389 -13.433 5.168 1.00 64.62 189 VAL A C 1
ATOM 1493 O O . VAL A 1 189 ? 13.411 -12.789 5.396 1.00 64.62 189 VAL A O 1
ATOM 1496 N N . GLU A 1 190 ? 12.279 -14.224 4.102 1.00 66.19 190 GLU A N 1
ATOM 1497 C CA . GLU A 1 190 ? 13.378 -14.419 3.156 1.00 66.19 190 GLU A CA 1
ATOM 1498 C C . GLU A 1 190 ? 13.619 -13.186 2.280 1.00 66.19 190 GLU A C 1
ATOM 1500 O O . GLU A 1 190 ? 14.771 -12.809 2.069 1.00 66.19 190 GLU A O 1
ATOM 1505 N N . ALA A 1 191 ? 12.557 -12.510 1.825 1.00 63.88 191 ALA A N 1
ATOM 1506 C CA . ALA A 1 191 ? 12.683 -11.250 1.097 1.00 63.88 191 ALA A CA 1
ATOM 1507 C C . ALA A 1 191 ? 13.323 -10.159 1.967 1.00 63.88 191 ALA A C 1
ATOM 1509 O O . ALA A 1 191 ? 14.194 -9.439 1.487 1.00 63.88 191 ALA A O 1
ATOM 1510 N N . VAL A 1 192 ? 12.947 -10.075 3.247 1.00 64.88 192 VAL A N 1
ATOM 1511 C CA . VAL A 1 192 ? 13.560 -9.186 4.246 1.00 64.88 192 VAL A CA 1
ATOM 1512 C C . VAL A 1 192 ? 15.035 -9.525 4.415 1.00 64.88 192 VAL A C 1
ATOM 1514 O O . VAL A 1 192 ? 15.867 -8.633 4.330 1.00 64.88 192 VAL A O 1
ATOM 1517 N N . HIS A 1 193 ? 15.395 -10.800 4.571 1.00 65.94 193 HIS A N 1
ATOM 1518 C CA . HIS A 1 193 ? 16.795 -11.203 4.706 1.00 65.94 193 HIS A CA 1
ATOM 1519 C C . HIS A 1 193 ? 17.611 -10.914 3.432 1.00 65.94 193 HIS A C 1
ATOM 1521 O O . HIS A 1 193 ? 18.748 -10.448 3.505 1.00 65.94 193 HIS A O 1
ATOM 1527 N N . ALA A 1 194 ? 17.040 -11.150 2.247 1.00 67.44 194 ALA A N 1
ATOM 1528 C CA . ALA A 1 194 ? 17.665 -10.811 0.970 1.00 67.44 194 ALA A CA 1
ATOM 1529 C C . ALA A 1 194 ? 17.837 -9.294 0.810 1.00 67.44 194 ALA A C 1
ATOM 1531 O O . ALA A 1 194 ? 18.885 -8.841 0.354 1.00 67.44 194 ALA A O 1
ATOM 1532 N N . TYR A 1 195 ? 16.839 -8.515 1.230 1.00 68.31 195 TYR A N 1
ATOM 1533 C CA . TYR A 1 195 ? 16.886 -7.060 1.225 1.00 68.31 195 TYR A CA 1
ATOM 1534 C C . TYR A 1 195 ? 17.947 -6.543 2.209 1.00 68.31 195 TYR A C 1
ATOM 1536 O O . TYR A 1 195 ? 18.858 -5.835 1.805 1.00 68.31 195 TYR A O 1
ATOM 1544 N N . GLN A 1 196 ? 17.929 -6.978 3.470 1.00 66.75 196 GLN A N 1
ATOM 1545 C CA . GLN A 1 196 ? 18.911 -6.592 4.492 1.00 66.75 196 GLN A CA 1
ATOM 1546 C C . GLN A 1 196 ? 20.354 -6.897 4.084 1.00 66.75 196 GLN A C 1
ATOM 1548 O O . GLN A 1 196 ? 21.251 -6.088 4.312 1.00 66.75 196 GLN A O 1
ATOM 1553 N N . ASN A 1 197 ? 20.594 -8.058 3.471 1.00 64.56 197 ASN A N 1
ATOM 1554 C CA . ASN A 1 197 ? 21.942 -8.427 3.049 1.00 64.56 197 ASN A CA 1
ATOM 1555 C C . ASN A 1 197 ? 22.443 -7.620 1.850 1.00 64.56 197 ASN A C 1
ATOM 1557 O O . ASN A 1 197 ? 23.656 -7.496 1.697 1.00 64.56 197 ASN A O 1
ATOM 1561 N N . ARG A 1 198 ? 21.543 -7.088 1.014 1.00 65.75 198 ARG A N 1
ATOM 1562 C CA . ARG A 1 198 ? 21.911 -6.371 -0.214 1.00 65.75 198 ARG A CA 1
ATOM 1563 C C . ARG A 1 198 ? 21.838 -4.848 -0.097 1.00 65.75 198 ARG A C 1
ATOM 1565 O O . ARG A 1 198 ? 22.653 -4.176 -0.703 1.00 65.75 198 ARG A O 1
ATOM 1572 N N . PHE A 1 199 ? 20.936 -4.297 0.713 1.00 64.69 199 PHE A N 1
ATOM 1573 C CA . PHE A 1 199 ? 20.749 -2.847 0.889 1.00 64.69 199 PHE A CA 1
ATOM 1574 C C . PHE A 1 199 ? 21.414 -2.312 2.158 1.00 64.69 199 PHE A C 1
ATOM 1576 O O . PHE A 1 199 ? 20.862 -1.446 2.831 1.00 64.69 199 PHE A O 1
ATOM 1583 N N . ARG A 1 200 ? 22.604 -2.816 2.510 1.00 59.69 200 ARG A N 1
ATOM 1584 C CA . ARG A 1 200 ? 23.272 -2.510 3.792 1.00 59.69 200 ARG A CA 1
ATOM 1585 C C . ARG A 1 200 ? 23.433 -1.013 4.102 1.00 59.69 200 ARG A C 1
ATOM 1587 O O . ARG A 1 200 ? 23.600 -0.682 5.271 1.00 59.69 200 ARG A O 1
ATOM 1594 N N . TYR A 1 201 ? 23.365 -0.131 3.098 1.00 59.53 201 TYR A N 1
ATOM 1595 C CA . TYR A 1 201 ? 23.660 1.298 3.254 1.00 59.53 201 TYR A CA 1
ATOM 1596 C C . TYR A 1 201 ? 22.674 2.261 2.573 1.00 59.53 201 TYR A C 1
ATOM 1598 O O . TYR A 1 201 ? 22.852 3.470 2.696 1.00 59.53 201 TYR A O 1
ATOM 1606 N N . GLN A 1 202 ? 21.656 1.780 1.847 1.00 67.19 202 GLN A N 1
ATOM 1607 C CA . GLN A 1 202 ? 20.743 2.658 1.099 1.00 67.19 202 GLN A CA 1
ATOM 1608 C C . GLN A 1 202 ? 19.294 2.196 1.245 1.00 67.19 202 GLN A C 1
ATOM 1610 O O . GLN A 1 202 ? 18.926 1.097 0.834 1.00 67.19 202 GLN A O 1
ATOM 1615 N N . ILE A 1 203 ? 18.468 3.051 1.845 1.00 69.19 203 ILE A N 1
ATOM 1616 C CA . ILE A 1 203 ? 17.057 2.776 2.111 1.00 69.19 203 ILE A CA 1
ATOM 1617 C C . ILE A 1 203 ? 16.236 3.300 0.935 1.00 69.19 203 ILE A C 1
ATOM 1619 O O . ILE A 1 203 ? 16.282 4.485 0.607 1.00 69.19 203 ILE A O 1
ATOM 1623 N N . LEU A 1 204 ? 15.471 2.414 0.298 1.00 73.31 204 LEU A N 1
ATOM 1624 C CA . LEU A 1 204 ? 14.533 2.811 -0.740 1.00 73.31 204 LEU A CA 1
ATOM 1625 C C . LEU A 1 204 ? 13.298 3.475 -0.093 1.00 73.31 204 LEU A C 1
ATOM 1627 O O . LEU A 1 204 ? 12.652 2.834 0.739 1.00 73.31 204 LEU A O 1
ATOM 1631 N N . PRO A 1 205 ? 12.917 4.709 -0.473 1.00 75.62 205 PRO A N 1
ATOM 1632 C CA . PRO A 1 205 ? 11.679 5.320 -0.003 1.00 75.62 205 PRO A CA 1
ATOM 1633 C C . PRO A 1 205 ? 10.461 4.526 -0.443 1.00 75.62 205 PRO A C 1
ATOM 1635 O O . PRO A 1 205 ? 10.448 3.910 -1.512 1.00 75.62 205 PRO A O 1
ATOM 1638 N N . VAL A 1 206 ? 9.408 4.601 0.371 1.00 80.31 206 VAL A N 1
ATOM 1639 C CA . VAL A 1 206 ? 8.148 3.906 0.114 1.00 80.31 206 VAL A CA 1
ATOM 1640 C C . VAL A 1 206 ? 7.421 4.558 -1.073 1.00 80.31 206 VAL A C 1
ATOM 1642 O O . VAL A 1 206 ? 7.026 5.722 -0.997 1.00 80.31 206 VAL A O 1
ATOM 1645 N N . PRO A 1 207 ? 7.189 3.824 -2.175 1.00 80.81 207 PRO A N 1
ATOM 1646 C CA . PRO A 1 207 ? 6.380 4.290 -3.295 1.00 80.81 207 PRO A CA 1
ATOM 1647 C C . PRO A 1 207 ? 4.957 4.674 -2.864 1.00 80.81 207 PRO A C 1
ATOM 1649 O O . PRO A 1 207 ? 4.243 3.851 -2.290 1.00 80.81 207 PRO A O 1
ATOM 1652 N N . SER A 1 208 ? 4.475 5.862 -3.235 1.00 82.19 208 SER A N 1
ATOM 1653 C CA . SER A 1 208 ? 3.122 6.322 -2.862 1.00 82.19 208 SER A CA 1
ATOM 1654 C C . SER A 1 208 ? 2.007 5.434 -3.427 1.00 82.19 208 SER A C 1
ATOM 1656 O O . SER A 1 208 ? 0.975 5.235 -2.796 1.00 82.19 208 SER A O 1
ATOM 1658 N N . LYS A 1 209 ? 2.232 4.790 -4.578 1.00 83.19 209 LYS A N 1
ATOM 1659 C CA . LYS A 1 209 ? 1.293 3.800 -5.141 1.00 83.19 209 LYS A CA 1
ATOM 1660 C C . LYS A 1 209 ? 1.116 2.542 -4.275 1.00 83.19 209 LYS A C 1
ATOM 1662 O O . LYS A 1 209 ? 0.156 1.792 -4.472 1.00 83.19 209 LYS A O 1
ATOM 1667 N N . LEU A 1 210 ? 2.072 2.253 -3.385 1.00 83.94 210 LEU A N 1
ATOM 1668 C CA . LEU A 1 210 ? 1.962 1.144 -2.437 1.00 83.94 210 LEU A CA 1
ATOM 1669 C C . LEU A 1 210 ? 1.144 1.525 -1.209 1.00 83.94 210 LEU A C 1
ATOM 1671 O O . LEU A 1 210 ? 0.605 0.635 -0.563 1.00 83.94 210 LEU A O 1
ATOM 1675 N N . LEU A 1 211 ? 1.024 2.824 -0.942 1.00 88.12 211 LEU A N 1
ATOM 1676 C CA . LEU A 1 211 ? 0.260 3.364 0.168 1.00 88.12 211 LEU A CA 1
ATOM 1677 C C . LEU A 1 211 ? -1.236 3.446 -0.122 1.00 88.12 211 LEU A C 1
ATOM 1679 O O . LEU A 1 211 ? -1.993 3.502 0.823 1.00 88.12 211 LEU A O 1
ATOM 1683 N N . SER A 1 212 ? -1.699 3.395 -1.369 1.00 89.44 212 SER A N 1
ATOM 1684 C CA . SER A 1 212 ? -3.141 3.401 -1.669 1.00 89.44 212 SER A CA 1
ATOM 1685 C C . SER A 1 212 ? -3.748 1.999 -1.760 1.00 89.44 212 SER A C 1
ATOM 1687 O O . SER A 1 212 ? -3.049 1.056 -2.115 1.00 89.44 212 SER A O 1
ATOM 1689 N N . GLY A 1 213 ? -5.049 1.832 -1.529 1.00 86.62 213 GLY A N 1
ATOM 1690 C CA . GLY A 1 213 ? -5.770 0.587 -1.846 1.00 86.62 213 GLY A CA 1
ATOM 1691 C C . GLY A 1 213 ? -5.960 0.350 -3.367 1.00 86.62 213 GLY A C 1
ATOM 1692 O O . GLY A 1 213 ? -5.724 1.255 -4.177 1.00 86.62 213 GLY A O 1
ATOM 1693 N N . PRO A 1 214 ? -6.373 -0.855 -3.818 1.00 90.62 214 PRO A N 1
ATOM 1694 C CA . PRO A 1 214 ? -6.630 -2.037 -3.009 1.00 90.62 214 PRO A CA 1
ATOM 1695 C C . PRO A 1 214 ? -5.374 -2.787 -2.578 1.00 90.62 214 PRO A C 1
ATOM 1697 O O . PRO A 1 214 ? -4.402 -2.884 -3.342 1.00 90.62 214 PRO A O 1
ATOM 1700 N N . TYR A 1 215 ? -5.409 -3.328 -1.361 1.00 88.56 215 TYR A N 1
ATOM 1701 C CA . TYR A 1 215 ? -4.339 -4.149 -0.816 1.00 88.56 215 TYR A CA 1
ATOM 1702 C C . TYR A 1 215 ? -4.560 -5.615 -1.160 1.00 88.56 215 TYR A C 1
ATOM 1704 O O . TYR A 1 215 ? -5.624 -6.199 -0.967 1.00 88.56 215 TYR A O 1
ATOM 1712 N N . CYS A 1 216 ? -3.519 -6.212 -1.724 1.00 85.62 216 CYS A N 1
ATOM 1713 C CA . CYS A 1 216 ? -3.414 -7.650 -1.865 1.00 85.62 216 CYS A CA 1
ATOM 1714 C C . CYS A 1 216 ? -2.275 -8.147 -0.967 1.00 85.62 216 CYS A C 1
ATOM 1716 O O . CYS A 1 216 ? -1.365 -7.367 -0.668 1.00 85.62 216 CYS A O 1
ATOM 1718 N N . PRO A 1 217 ? -2.245 -9.445 -0.617 1.00 81.94 217 PRO A N 1
ATOM 1719 C CA . PRO A 1 217 ? -1.212 -9.997 0.263 1.00 81.94 217 PRO A CA 1
ATOM 1720 C C . PRO A 1 217 ? 0.219 -9.696 -0.204 1.00 81.94 217 PRO A C 1
ATOM 1722 O O . PRO A 1 217 ? 1.113 -9.439 0.596 1.00 81.94 217 PRO A O 1
ATOM 1725 N N . ASP A 1 218 ? 0.429 -9.675 -1.519 1.00 77.75 218 ASP A N 1
ATOM 1726 C CA . ASP A 1 218 ? 1.701 -9.325 -2.150 1.00 77.75 218 ASP A CA 1
ATOM 1727 C C . ASP A 1 218 ? 2.096 -7.861 -1.904 1.00 77.75 218 ASP A C 1
ATOM 1729 O O . ASP A 1 218 ? 3.244 -7.559 -1.580 1.00 77.75 218 ASP A O 1
ATOM 1733 N N . LYS A 1 219 ? 1.133 -6.944 -2.027 1.00 83.25 219 LYS A N 1
ATOM 1734 C CA . LYS A 1 219 ? 1.325 -5.513 -1.777 1.00 83.25 219 LYS A CA 1
ATOM 1735 C C . LYS A 1 219 ? 1.577 -5.233 -0.299 1.00 83.25 219 LYS A C 1
ATOM 1737 O O . LYS A 1 219 ? 2.439 -4.419 0.012 1.00 83.25 219 LYS A O 1
ATOM 1742 N N . GLU A 1 220 ? 0.869 -5.927 0.587 1.00 84.88 220 GLU A N 1
ATOM 1743 C CA . GLU A 1 220 ? 1.088 -5.873 2.036 1.00 84.88 220 GLU A CA 1
ATOM 1744 C C . GLU A 1 220 ? 2.500 -6.320 2.389 1.00 84.88 220 GLU A C 1
ATOM 1746 O O . GLU A 1 220 ? 3.220 -5.586 3.056 1.00 84.88 220 GLU A O 1
ATOM 1751 N N . CYS A 1 221 ? 2.935 -7.472 1.866 1.00 80.19 221 CYS A N 1
ATOM 1752 C CA . CYS A 1 221 ? 4.292 -7.961 2.089 1.00 80.19 221 CYS A CA 1
ATOM 1753 C C . CYS A 1 221 ? 5.341 -6.951 1.610 1.00 80.19 221 CYS A C 1
ATOM 1755 O O . CYS A 1 221 ? 6.334 -6.717 2.301 1.00 80.19 221 CYS A O 1
ATOM 1757 N N . PHE A 1 222 ? 5.109 -6.330 0.448 1.00 79.44 222 PHE A N 1
ATOM 1758 C CA . PHE A 1 222 ? 5.999 -5.299 -0.074 1.00 79.44 222 PHE A CA 1
ATOM 1759 C C . PHE A 1 222 ? 6.074 -4.091 0.852 1.00 79.44 222 PHE A C 1
ATOM 1761 O O . PHE A 1 222 ? 7.161 -3.642 1.212 1.00 79.44 222 PHE A O 1
ATOM 1768 N N . LEU A 1 223 ? 4.914 -3.574 1.250 1.00 83.25 223 LEU A N 1
ATOM 1769 C CA . LEU A 1 223 ? 4.828 -2.382 2.074 1.00 83.25 223 LEU A CA 1
ATOM 1770 C C . LEU A 1 223 ? 5.448 -2.623 3.452 1.00 83.25 223 LEU A C 1
ATOM 1772 O O . LEU A 1 223 ? 6.243 -1.807 3.908 1.00 83.25 223 LEU A O 1
ATOM 1776 N N . THR A 1 224 ? 5.159 -3.772 4.065 1.00 81.38 224 THR A N 1
ATOM 1777 C CA . THR A 1 224 ? 5.760 -4.197 5.331 1.00 81.38 224 THR A CA 1
ATOM 1778 C C . THR A 1 224 ? 7.279 -4.279 5.236 1.00 81.38 224 THR A C 1
ATOM 1780 O O . THR A 1 224 ? 7.963 -3.792 6.130 1.00 81.38 224 THR A O 1
ATOM 1783 N N . LEU A 1 225 ? 7.824 -4.850 4.158 1.00 78.75 225 LEU A N 1
ATOM 1784 C CA . LEU A 1 225 ? 9.272 -4.937 3.963 1.00 78.75 225 LEU A CA 1
ATOM 1785 C C . LEU A 1 225 ? 9.914 -3.548 3.874 1.00 78.75 225 LEU A C 1
ATOM 1787 O O . LEU A 1 225 ? 10.909 -3.302 4.550 1.00 78.75 225 LEU A O 1
ATOM 1791 N N . LEU A 1 226 ? 9.349 -2.640 3.073 1.00 79.25 226 LEU A N 1
ATOM 1792 C CA . LEU A 1 226 ? 9.914 -1.298 2.905 1.00 79.25 226 LEU A CA 1
ATOM 1793 C C . LEU A 1 226 ? 9.851 -0.487 4.203 1.00 79.25 226 LEU A C 1
ATOM 1795 O O . LEU A 1 226 ? 10.852 0.091 4.613 1.00 79.25 226 LEU A O 1
ATOM 1799 N N . LEU A 1 227 ? 8.700 -0.501 4.875 1.00 78.38 227 LEU A N 1
ATOM 1800 C CA . LEU A 1 227 ? 8.477 0.235 6.120 1.00 78.38 227 LEU A CA 1
ATOM 1801 C C . LEU A 1 227 ? 9.330 -0.285 7.284 1.00 78.38 227 LEU A C 1
ATOM 1803 O O . LEU A 1 227 ? 9.820 0.501 8.088 1.00 78.38 227 LEU A O 1
ATOM 1807 N N . ARG A 1 228 ? 9.576 -1.601 7.357 1.00 76.62 228 ARG A N 1
ATOM 1808 C CA . ARG A 1 228 ? 10.483 -2.182 8.363 1.00 76.62 228 ARG A CA 1
ATOM 1809 C C . ARG A 1 228 ? 11.907 -1.647 8.249 1.00 76.62 228 ARG A C 1
ATOM 1811 O O . ARG A 1 228 ? 12.652 -1.669 9.223 1.00 76.62 228 ARG A O 1
ATOM 1818 N N . HIS A 1 229 ? 12.305 -1.258 7.043 1.00 71.31 229 HIS A N 1
ATOM 1819 C CA . HIS A 1 229 ? 13.667 -0.847 6.728 1.00 71.31 229 HIS A CA 1
ATOM 1820 C C . HIS A 1 229 ? 13.823 0.659 6.561 1.00 71.31 229 HIS A C 1
ATOM 1822 O O . HIS A 1 229 ? 14.950 1.117 6.411 1.00 71.31 229 HIS A O 1
ATOM 1828 N N . SER A 1 230 ? 12.732 1.424 6.623 1.00 66.50 230 SER A N 1
ATOM 1829 C CA . SER A 1 230 ? 12.786 2.885 6.692 1.00 66.50 230 SER A CA 1
ATOM 1830 C C . SER A 1 230 ? 13.039 3.426 8.099 1.00 66.50 230 SER A C 1
ATOM 1832 O O . SER A 1 230 ? 13.307 4.616 8.243 1.00 66.50 230 SER A O 1
ATOM 1834 N N . ASP A 1 231 ? 12.974 2.575 9.125 1.00 55.47 231 ASP A N 1
ATOM 1835 C CA . ASP A 1 231 ? 13.149 2.973 10.521 1.00 55.47 231 ASP A CA 1
ATOM 1836 C C . ASP A 1 231 ? 14.619 3.362 10.786 1.00 55.47 231 ASP A C 1
ATOM 1838 O O . ASP A 1 231 ? 15.514 2.515 10.793 1.00 55.47 231 ASP A O 1
ATOM 1842 N N . GLY A 1 232 ? 14.878 4.668 10.916 1.00 51.03 232 GLY A N 1
ATOM 1843 C CA . GLY A 1 232 ? 16.214 5.248 11.118 1.00 51.03 232 GLY A CA 1
ATOM 1844 C C . GLY A 1 232 ? 16.823 5.984 9.915 1.00 51.03 232 GLY A C 1
ATOM 1845 O O . GLY A 1 232 ? 17.907 6.548 10.057 1.00 51.03 232 GLY A O 1
ATOM 1846 N N . ALA A 1 233 ? 16.154 6.019 8.755 1.00 53.69 233 ALA A N 1
ATOM 1847 C CA . ALA A 1 233 ? 16.545 6.911 7.657 1.00 53.69 233 ALA A CA 1
ATOM 1848 C C . ALA A 1 233 ? 16.244 8.372 8.022 1.00 53.69 233 ALA A C 1
ATOM 1850 O O . ALA A 1 233 ? 15.227 8.641 8.660 1.00 53.69 233 ALA A O 1
ATOM 1851 N N . ASP A 1 234 ? 17.081 9.314 7.577 1.00 45.94 234 ASP A N 1
ATOM 1852 C CA . ASP A 1 234 ? 16.820 10.745 7.745 1.00 45.94 234 ASP A CA 1
ATOM 1853 C C . ASP A 1 234 ? 15.448 11.103 7.135 1.00 45.94 234 ASP A C 1
ATOM 1855 O O . ASP A 1 234 ? 15.189 10.914 5.939 1.00 45.94 234 ASP A O 1
ATOM 1859 N N . ILE A 1 235 ? 14.531 11.512 8.015 1.00 46.97 235 ILE A N 1
ATOM 1860 C CA . ILE A 1 235 ? 13.073 11.376 7.863 1.00 46.97 235 ILE A CA 1
ATOM 1861 C C . ILE A 1 235 ? 12.528 12.209 6.693 1.00 46.97 235 ILE A C 1
ATOM 1863 O O . ILE A 1 235 ? 11.519 11.849 6.092 1.00 46.97 235 ILE A O 1
ATOM 1867 N N . ASP A 1 236 ? 13.215 13.279 6.301 1.00 45.31 236 ASP A N 1
ATOM 1868 C CA . ASP A 1 236 ? 12.667 14.268 5.368 1.00 45.31 236 ASP A CA 1
ATOM 1869 C C . ASP A 1 236 ? 12.808 13.905 3.880 1.00 45.31 236 ASP A C 1
ATOM 1871 O O . ASP A 1 236 ? 12.172 14.534 3.032 1.00 45.31 236 ASP A O 1
ATOM 1875 N N . THR A 1 237 ? 13.598 12.883 3.530 1.00 51.34 237 THR A N 1
ATOM 1876 C CA . THR A 1 237 ? 13.792 12.474 2.119 1.00 51.34 237 THR A CA 1
ATOM 1877 C C . THR A 1 237 ? 13.211 11.106 1.779 1.00 51.34 237 THR A C 1
ATOM 1879 O O . THR A 1 237 ? 12.908 10.846 0.612 1.00 51.34 237 THR A O 1
ATOM 1882 N N . VAL A 1 238 ? 13.022 10.241 2.782 1.00 57.12 238 VAL A N 1
ATOM 1883 C CA . VAL A 1 238 ? 12.647 8.833 2.581 1.00 57.12 238 VAL A CA 1
ATOM 1884 C C . VAL A 1 238 ? 11.222 8.522 3.047 1.00 57.12 238 VAL A C 1
ATOM 1886 O O . VAL A 1 238 ? 10.587 7.595 2.529 1.00 57.12 238 VAL A O 1
ATOM 1889 N N . VAL A 1 239 ? 10.692 9.304 3.994 1.00 60.62 239 VAL A N 1
ATOM 1890 C CA . VAL A 1 239 ? 9.384 9.042 4.596 1.00 60.62 239 VAL A CA 1
ATOM 1891 C C . VAL A 1 239 ? 8.273 9.611 3.705 1.00 60.62 239 VAL A C 1
ATOM 1893 O O . VAL A 1 239 ? 8.349 10.764 3.271 1.00 60.62 239 VAL A O 1
ATOM 1896 N N . PRO A 1 240 ? 7.240 8.813 3.382 1.00 67.44 240 PRO A N 1
ATOM 1897 C CA . PRO A 1 240 ? 6.083 9.305 2.647 1.00 67.44 240 PRO A CA 1
ATOM 1898 C C . PRO A 1 240 ? 5.412 10.477 3.373 1.00 67.44 240 PRO A C 1
ATOM 1900 O O . PRO A 1 240 ? 5.508 10.606 4.592 1.00 67.44 240 PRO A O 1
ATOM 1903 N N . ARG A 1 241 ? 4.724 11.352 2.626 1.00 73.75 241 ARG A N 1
ATOM 1904 C CA . ARG A 1 241 ? 4.044 12.506 3.235 1.00 73.75 241 ARG A CA 1
ATOM 1905 C C . ARG A 1 241 ? 3.014 12.011 4.244 1.00 73.75 241 ARG A C 1
ATOM 1907 O O . ARG A 1 241 ? 2.345 11.009 3.997 1.00 73.75 241 ARG A O 1
ATOM 1914 N N . ASP A 1 242 ? 2.821 12.768 5.317 1.00 75.62 242 ASP A N 1
ATOM 1915 C CA . ASP A 1 242 ? 1.854 12.426 6.364 1.00 75.62 242 ASP A CA 1
ATOM 1916 C C . ASP A 1 242 ? 0.441 12.189 5.789 1.00 75.62 242 ASP A C 1
ATOM 1918 O O . ASP A 1 242 ? -0.252 11.260 6.196 1.00 75.62 242 ASP A O 1
ATOM 1922 N N . GLU A 1 243 ? 0.044 12.958 4.768 1.00 82.81 243 GLU A N 1
ATOM 1923 C CA . GLU A 1 243 ? -1.222 12.757 4.047 1.00 82.81 243 GLU A CA 1
ATOM 1924 C C . GLU A 1 243 ? -1.308 11.402 3.328 1.00 82.81 243 GLU A C 1
ATOM 1926 O O . GLU A 1 243 ? -2.380 10.800 3.274 1.00 82.81 243 GLU A O 1
ATOM 1931 N N . ASP A 1 244 ? -0.198 10.917 2.763 1.00 85.50 244 ASP A N 1
ATOM 1932 C CA . ASP A 1 244 ? -0.155 9.639 2.050 1.00 85.50 244 ASP A CA 1
ATOM 1933 C C . ASP A 1 244 ? -0.251 8.469 3.040 1.00 85.50 244 ASP A C 1
ATOM 1935 O O . ASP A 1 244 ? -0.935 7.486 2.762 1.00 85.50 244 ASP A O 1
ATOM 1939 N N . ILE A 1 245 ? 0.376 8.593 4.216 1.00 85.88 245 ILE A N 1
ATOM 1940 C CA . ILE A 1 245 ? 0.289 7.600 5.298 1.00 85.88 245 ILE A CA 1
ATOM 1941 C C . ILE A 1 245 ? -1.113 7.588 5.908 1.00 85.88 245 ILE A C 1
ATOM 1943 O O . ILE A 1 245 ? -1.674 6.515 6.118 1.00 85.88 245 ILE A O 1
ATOM 1947 N N . TYR A 1 246 ? -1.706 8.761 6.151 1.00 88.12 246 TYR A N 1
ATOM 1948 C CA . TYR A 1 246 ? -3.081 8.866 6.639 1.00 88.12 246 TYR A CA 1
ATOM 1949 C C . TYR A 1 246 ? -4.054 8.167 5.687 1.00 88.12 246 TYR A C 1
ATOM 1951 O O . TYR A 1 246 ? -4.813 7.297 6.112 1.00 88.12 246 TYR A O 1
ATOM 1959 N N . ARG A 1 247 ? -3.970 8.481 4.387 1.00 90.94 247 ARG A N 1
ATOM 1960 C CA . ARG A 1 247 ? -4.789 7.825 3.358 1.00 90.94 247 ARG A CA 1
ATOM 1961 C C . ARG A 1 247 ? -4.547 6.322 3.312 1.00 90.94 247 ARG A C 1
ATOM 1963 O O . ARG A 1 247 ? -5.499 5.577 3.126 1.00 90.94 247 ARG A O 1
ATOM 1970 N N . ALA A 1 248 ? -3.309 5.873 3.519 1.00 91.69 248 ALA A N 1
ATOM 1971 C CA . ALA A 1 248 ? -2.998 4.449 3.578 1.00 91.69 248 ALA A CA 1
ATOM 1972 C C . ALA A 1 248 ? -3.667 3.747 4.760 1.00 91.69 248 ALA A C 1
ATOM 1974 O O . ALA A 1 248 ? -4.208 2.653 4.620 1.00 91.69 248 ALA A O 1
ATOM 1975 N N . ILE A 1 249 ? -3.637 4.376 5.935 1.00 92.06 249 ILE A N 1
ATOM 1976 C CA . ILE A 1 249 ? -4.299 3.843 7.123 1.00 92.06 249 ILE A CA 1
ATOM 1977 C C . ILE A 1 249 ? -5.813 3.824 6.895 1.00 92.06 249 ILE A C 1
ATOM 1979 O O . ILE A 1 249 ? -6.443 2.803 7.147 1.00 92.06 249 ILE A O 1
ATOM 1983 N N . GLU A 1 250 ? -6.389 4.906 6.373 1.00 93.31 250 GLU A N 1
ATOM 1984 C CA . GLU A 1 250 ? -7.818 4.994 6.063 1.00 93.31 250 GLU A CA 1
ATOM 1985 C C . GLU A 1 250 ? -8.255 3.924 5.049 1.00 93.31 250 GLU A C 1
ATOM 1987 O O . GLU A 1 250 ? -9.214 3.193 5.306 1.00 93.31 250 GLU A O 1
ATOM 1992 N N . ASP A 1 251 ? -7.519 3.760 3.945 1.00 94.50 251 ASP A N 1
ATOM 1993 C CA . ASP A 1 251 ? -7.767 2.716 2.947 1.00 94.50 251 ASP A CA 1
ATOM 1994 C C . ASP A 1 251 ? -7.664 1.312 3.577 1.00 94.50 251 ASP A C 1
ATOM 1996 O O . ASP A 1 251 ? -8.502 0.447 3.311 1.00 94.50 251 ASP A O 1
ATOM 2000 N N . ALA A 1 252 ? -6.682 1.075 4.457 1.00 94.31 252 ALA A N 1
ATOM 2001 C CA . ALA A 1 252 ? -6.508 -0.217 5.124 1.00 94.31 252 ALA A CA 1
ATOM 2002 C C . ALA A 1 252 ? -7.645 -0.518 6.117 1.00 94.31 252 ALA A C 1
ATOM 2004 O O . ALA A 1 252 ? -8.106 -1.660 6.203 1.00 94.31 252 ALA A O 1
ATOM 2005 N N . ILE A 1 253 ? -8.135 0.501 6.834 1.00 94.75 253 ILE A N 1
ATOM 2006 C CA . ILE A 1 253 ? -9.306 0.402 7.719 1.00 94.75 253 ILE A CA 1
ATOM 2007 C C . ILE A 1 253 ? -10.560 0.108 6.897 1.00 94.75 253 ILE A C 1
ATOM 2009 O O . ILE A 1 253 ? -11.326 -0.798 7.234 1.00 94.75 253 ILE A O 1
ATOM 2013 N N . LYS A 1 254 ? -10.757 0.831 5.794 1.00 95.25 254 LYS A N 1
ATOM 2014 C CA . LYS A 1 254 ? -11.880 0.635 4.877 1.00 95.25 254 LYS A CA 1
ATOM 2015 C C . LYS A 1 254 ? -11.921 -0.782 4.308 1.00 95.25 254 LYS A C 1
ATOM 2017 O O . LYS A 1 254 ? -12.998 -1.361 4.185 1.00 95.25 254 LYS A O 1
ATOM 2022 N N . GLU A 1 255 ? -10.761 -1.357 4.007 1.00 94.75 255 GLU A N 1
ATOM 2023 C CA . GLU A 1 255 ? -10.620 -2.742 3.541 1.00 94.75 255 GLU A CA 1
ATOM 2024 C C . GLU A 1 255 ? -10.626 -3.784 4.664 1.00 94.75 255 GLU A C 1
ATOM 2026 O O . GLU A 1 255 ? -10.523 -4.978 4.387 1.00 94.75 255 GLU A O 1
ATOM 2031 N N . GLN A 1 256 ? -10.786 -3.363 5.923 1.00 92.56 256 GLN A N 1
ATOM 2032 C CA . GLN A 1 256 ? -10.791 -4.236 7.102 1.00 92.56 256 GLN A CA 1
ATOM 2033 C C . GLN A 1 256 ? -9.491 -5.029 7.286 1.00 92.56 256 GLN A C 1
ATOM 2035 O O . GLN A 1 256 ? -9.471 -6.061 7.963 1.00 92.56 256 GLN A O 1
ATOM 2040 N N . ASN A 1 257 ? -8.383 -4.540 6.728 1.00 92.94 257 ASN A N 1
ATOM 2041 C CA . ASN A 1 257 ? -7.085 -5.168 6.891 1.00 92.94 257 ASN A CA 1
ATOM 2042 C C . ASN A 1 257 ? -6.419 -4.680 8.180 1.00 92.94 257 ASN A C 1
ATOM 2044 O O . ASN A 1 257 ? -5.634 -3.729 8.187 1.00 92.94 257 ASN A O 1
ATOM 2048 N N . SER A 1 258 ? -6.724 -5.362 9.286 1.00 90.81 258 SER A N 1
ATOM 2049 C CA . SER A 1 258 ? -6.172 -5.014 10.595 1.00 90.81 258 SER A CA 1
ATOM 2050 C C . SER A 1 258 ? -4.649 -5.084 10.618 1.00 90.81 258 SER A C 1
ATOM 2052 O O . SER A 1 258 ? -4.017 -4.191 11.162 1.00 90.81 258 SER A O 1
ATOM 2054 N N . ASN A 1 259 ? -4.037 -6.101 10.007 1.00 87.12 259 ASN A N 1
ATOM 2055 C CA . ASN A 1 259 ? -2.586 -6.282 10.073 1.00 87.12 259 ASN A CA 1
ATOM 2056 C C . ASN A 1 259 ? -1.849 -5.116 9.417 1.00 87.12 259 ASN A C 1
ATOM 2058 O O . ASN A 1 259 ? -0.932 -4.558 10.017 1.00 87.12 259 ASN A O 1
ATOM 2062 N N . LEU A 1 260 ? -2.281 -4.719 8.219 1.00 88.94 260 LEU A N 1
ATOM 2063 C CA . LEU A 1 260 ? -1.673 -3.607 7.506 1.00 88.94 260 LEU A CA 1
ATOM 2064 C C . LEU A 1 260 ? -1.919 -2.274 8.215 1.00 88.94 260 LEU A C 1
ATOM 2066 O O . LEU A 1 260 ? -0.978 -1.503 8.389 1.00 88.94 260 LEU A O 1
ATOM 2070 N N . ALA A 1 261 ? -3.155 -2.025 8.659 1.00 90.12 261 ALA A N 1
ATOM 2071 C CA . ALA A 1 261 ? -3.509 -0.800 9.369 1.00 90.12 261 ALA A CA 1
ATOM 2072 C C . ALA A 1 261 ? -2.648 -0.628 10.629 1.00 90.12 261 ALA A C 1
ATOM 2074 O O . ALA A 1 261 ? -2.059 0.429 10.838 1.00 90.12 261 ALA A O 1
ATOM 2075 N N . LEU A 1 262 ? -2.494 -1.688 11.428 1.00 86.38 262 LEU A N 1
ATOM 2076 C CA . LEU A 1 262 ? -1.618 -1.677 12.600 1.00 86.38 262 LEU A CA 1
ATOM 2077 C C . LEU A 1 262 ? -0.156 -1.474 12.233 1.00 86.38 262 LEU A C 1
ATOM 2079 O O . LEU A 1 262 ? 0.548 -0.707 12.886 1.00 86.38 262 LEU A O 1
ATOM 2083 N N . TYR A 1 263 ? 0.307 -2.151 11.187 1.00 84.88 263 TYR A N 1
ATOM 2084 C CA . TYR A 1 263 ? 1.689 -2.040 10.760 1.00 84.88 263 TYR A CA 1
ATOM 2085 C C . TYR A 1 263 ? 2.033 -0.611 10.322 1.00 84.88 263 TYR A C 1
ATOM 2087 O O . TYR A 1 263 ? 3.079 -0.089 10.709 1.00 84.88 263 TYR A O 1
ATOM 2095 N N . LEU A 1 264 ? 1.125 0.041 9.590 1.00 87.00 264 LEU A N 1
ATOM 2096 C CA . LEU A 1 264 ? 1.220 1.448 9.205 1.00 87.00 264 LEU A CA 1
ATOM 2097 C C . LEU A 1 264 ? 1.153 2.386 10.414 1.00 87.00 264 LEU A C 1
ATOM 2099 O O . LEU A 1 264 ? 1.911 3.348 10.473 1.00 87.00 264 LEU A O 1
ATOM 2103 N N . MET A 1 265 ? 0.308 2.095 11.404 1.00 85.31 265 MET A N 1
ATOM 2104 C CA . MET A 1 265 ? 0.240 2.895 12.629 1.00 85.31 265 MET A CA 1
ATOM 2105 C C . MET A 1 265 ? 1.502 2.787 13.500 1.00 85.31 265 MET A C 1
ATOM 2107 O O . MET A 1 265 ? 1.812 3.702 14.251 1.00 85.31 265 MET A O 1
ATOM 2111 N N . ILE A 1 266 ? 2.212 1.661 13.457 1.00 80.38 266 ILE A N 1
ATOM 2112 C CA . ILE A 1 266 ? 3.402 1.453 14.294 1.00 80.38 266 ILE A CA 1
ATOM 2113 C C . ILE A 1 266 ? 4.671 1.935 13.582 1.00 80.38 266 ILE A C 1
ATOM 2115 O O . ILE A 1 266 ? 5.521 2.546 14.220 1.00 80.38 266 ILE A O 1
ATOM 2119 N N . ASN A 1 267 ? 4.796 1.667 12.278 1.00 76.12 267 ASN A N 1
ATOM 2120 C CA . ASN A 1 267 ? 6.042 1.867 11.521 1.00 76.12 267 ASN A CA 1
ATOM 2121 C C . ASN A 1 267 ? 5.938 2.966 10.451 1.00 76.12 267 ASN A C 1
ATOM 2123 O O . ASN A 1 267 ? 6.949 3.377 9.894 1.00 76.12 267 ASN A O 1
ATOM 2127 N N . GLY A 1 268 ? 4.725 3.400 10.099 1.00 65.06 268 GLY A N 1
ATOM 2128 C CA . GLY A 1 268 ? 4.490 4.324 8.987 1.00 65.06 268 GLY A CA 1
ATOM 2129 C C . GLY A 1 268 ? 4.728 5.791 9.323 1.00 65.06 268 GLY A C 1
ATOM 2130 O O . GLY A 1 268 ? 5.112 6.545 8.438 1.00 65.06 268 GLY A O 1
ATOM 2131 N N . ALA A 1 269 ? 4.528 6.206 10.575 1.00 64.94 269 ALA A N 1
ATOM 2132 C CA . ALA A 1 269 ? 4.743 7.585 11.004 1.00 64.94 269 ALA A CA 1
ATOM 2133 C C . ALA A 1 269 ? 5.248 7.654 12.448 1.00 64.94 269 ALA A C 1
ATOM 2135 O O . ALA A 1 269 ? 5.042 6.738 13.243 1.00 64.94 269 ALA A O 1
ATOM 2136 N N . SER A 1 270 ? 5.871 8.784 12.803 1.00 67.12 270 SER A N 1
ATOM 2137 C CA . SER A 1 270 ? 6.214 9.076 14.196 1.00 67.12 270 SER A CA 1
ATOM 2138 C C . SER A 1 270 ? 4.967 8.955 15.074 1.00 67.12 270 SER A C 1
ATOM 2140 O O . SER A 1 270 ? 3.911 9.512 14.756 1.00 67.12 270 SER A O 1
ATOM 2142 N N . ALA A 1 271 ? 5.104 8.266 16.209 1.00 65.69 271 ALA A N 1
ATOM 2143 C CA . ALA A 1 271 ? 4.027 8.054 17.171 1.00 65.69 271 ALA A CA 1
ATOM 2144 C C . ALA A 1 271 ? 3.365 9.366 17.636 1.00 65.69 271 ALA A C 1
ATOM 2146 O O . ALA A 1 271 ? 2.223 9.353 18.087 1.00 65.69 271 ALA A O 1
ATOM 2147 N N . GLU A 1 272 ? 4.055 10.506 17.546 1.00 68.38 272 GLU A N 1
ATOM 2148 C CA . GLU A 1 272 ? 3.472 11.820 17.842 1.00 68.38 272 GLU A CA 1
ATOM 2149 C C . GLU A 1 272 ? 2.539 12.335 16.745 1.00 68.38 272 GLU A C 1
ATOM 2151 O O . GLU A 1 272 ? 1.512 12.933 17.055 1.00 68.38 272 GLU A O 1
ATOM 2156 N N . ARG A 1 273 ? 2.843 12.052 15.475 1.00 74.38 273 ARG A N 1
ATOM 2157 C CA . ARG A 1 273 ? 2.028 12.490 14.332 1.00 74.38 273 ARG A CA 1
ATOM 2158 C C . ARG A 1 273 ? 0.701 11.738 14.280 1.00 74.38 273 ARG A C 1
ATOM 2160 O O . ARG A 1 273 ? -0.351 12.338 14.083 1.00 74.38 273 ARG A O 1
ATOM 2167 N N . ILE A 1 274 ? 0.739 10.436 14.560 1.00 74.56 274 ILE A N 1
ATOM 2168 C CA . ILE A 1 274 ? -0.456 9.582 14.562 1.00 74.56 274 ILE A CA 1
ATOM 2169 C C . ILE A 1 274 ? -1.396 9.939 15.717 1.00 74.56 274 ILE A C 1
ATOM 2171 O O . ILE A 1 274 ? -2.610 9.892 15.540 1.00 74.56 274 ILE A O 1
ATOM 2175 N N . LYS A 1 275 ? -0.872 10.369 16.875 1.00 77.00 275 LYS A N 1
ATOM 2176 C CA . LYS A 1 275 ? -1.705 10.819 18.008 1.00 77.00 275 LYS A CA 1
ATOM 2177 C C . LYS A 1 275 ? -2.681 11.928 17.617 1.00 77.00 275 LYS A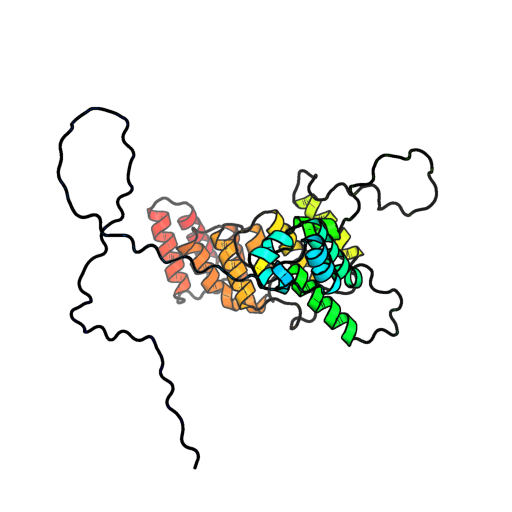 C 1
ATOM 2179 O O . LYS A 1 275 ? -3.812 11.910 18.088 1.00 77.00 275 LYS A O 1
ATOM 2184 N N . GLY A 1 276 ? -2.262 12.863 16.760 1.00 79.50 276 GLY A N 1
ATOM 2185 C CA . GLY A 1 276 ? -3.123 13.954 16.295 1.00 79.50 276 GLY A CA 1
ATOM 2186 C C . GLY A 1 276 ? -4.256 13.491 15.374 1.00 79.50 276 GLY A C 1
ATOM 2187 O O . GLY A 1 276 ? -5.329 14.078 15.395 1.00 79.50 276 GLY A O 1
ATOM 2188 N N . MET A 1 277 ? -4.031 12.423 14.604 1.00 82.81 277 MET A N 1
ATOM 2189 C CA . MET A 1 277 ? -4.973 11.900 13.600 1.00 82.81 277 MET A CA 1
ATOM 2190 C C . MET A 1 277 ? -5.853 10.758 14.124 1.00 82.81 277 MET A C 1
ATOM 2192 O O . MET A 1 277 ? -6.880 10.434 13.530 1.00 82.81 277 MET A O 1
ATOM 2196 N N . ALA A 1 278 ? -5.453 10.126 15.228 1.00 84.81 278 ALA A N 1
ATOM 2197 C CA . ALA A 1 278 ? -6.149 8.983 15.806 1.00 84.81 278 ALA A CA 1
ATOM 2198 C C . ALA A 1 278 ? -7.646 9.227 16.105 1.00 84.81 278 ALA A C 1
ATOM 2200 O O . ALA A 1 278 ? -8.414 8.294 15.878 1.00 84.81 278 ALA A O 1
ATOM 2201 N N . PRO A 1 279 ? -8.100 10.418 16.561 1.00 87.44 279 PRO A N 1
ATOM 2202 C CA . PRO A 1 279 ? -9.523 10.686 16.796 1.00 87.44 279 PRO A CA 1
ATOM 2203 C C . PRO A 1 279 ? -10.388 10.542 15.534 1.00 87.44 279 PRO A C 1
ATOM 2205 O O . PRO A 1 279 ? -11.430 9.886 15.576 1.00 87.44 279 PRO A O 1
ATOM 2208 N N . ASP A 1 280 ? -9.931 11.095 14.409 1.00 90.06 280 ASP A N 1
ATOM 2209 C CA . ASP A 1 280 ? -10.669 11.073 13.142 1.00 90.06 280 ASP A CA 1
ATOM 2210 C C . ASP A 1 280 ? -10.703 9.653 12.565 1.00 90.06 280 ASP A C 1
ATOM 2212 O O . ASP A 1 280 ? -11.770 9.132 12.235 1.00 90.06 280 ASP A O 1
ATOM 2216 N N . LEU A 1 281 ? -9.552 8.969 12.564 1.00 91.94 281 LEU A N 1
ATOM 2217 C CA . LEU A 1 281 ? -9.451 7.568 12.142 1.00 91.94 281 LEU A CA 1
ATOM 2218 C C . LEU A 1 281 ? -10.314 6.641 13.006 1.00 91.94 281 LEU A C 1
ATOM 2220 O O . LEU A 1 281 ? -10.893 5.684 12.494 1.00 91.94 281 LEU A O 1
ATOM 2224 N N . LEU A 1 282 ? -10.410 6.913 14.313 1.00 92.56 282 LEU A N 1
ATOM 2225 C CA . LEU A 1 282 ? -11.252 6.158 15.237 1.00 92.56 282 LEU A CA 1
ATOM 2226 C C . LEU A 1 282 ? -12.737 6.358 14.921 1.00 92.56 282 LEU A C 1
ATOM 2228 O O . LEU A 1 282 ? -13.479 5.374 14.926 1.00 92.56 282 LEU A O 1
ATOM 2232 N N . SER A 1 283 ? -13.157 7.592 14.615 1.00 92.94 283 SER A N 1
ATOM 2233 C CA . SER A 1 283 ? -14.533 7.864 14.186 1.00 92.94 283 SER A CA 1
ATOM 2234 C C . SER A 1 283 ? -14.862 7.096 12.910 1.00 92.94 283 SER A C 1
ATOM 2236 O O . SER A 1 283 ? -15.778 6.274 12.912 1.00 92.94 283 SER A O 1
ATOM 2238 N N . SER A 1 284 ? -14.053 7.245 11.856 1.00 93.62 284 SER A N 1
ATOM 2239 C CA . SER A 1 284 ? -14.276 6.548 10.584 1.00 93.62 284 SER A CA 1
ATOM 2240 C C . SER A 1 284 ? -14.264 5.022 10.746 1.00 93.62 284 SER A C 1
ATOM 2242 O O . SER A 1 284 ? -15.143 4.334 10.222 1.00 93.62 284 SER A O 1
ATOM 2244 N N . ALA A 1 285 ? -13.332 4.464 11.531 1.00 95.00 285 ALA A N 1
ATOM 2245 C CA . ALA A 1 285 ? -13.250 3.020 11.778 1.00 95.00 285 ALA A CA 1
ATOM 2246 C C . ALA A 1 285 ? -14.518 2.441 12.426 1.00 95.00 285 ALA A C 1
ATOM 2248 O O . ALA A 1 285 ? -14.899 1.304 12.134 1.00 95.00 285 ALA A O 1
ATOM 2249 N N . VAL A 1 286 ? -15.165 3.202 13.310 1.00 94.94 286 VAL A N 1
ATOM 2250 C CA . VAL A 1 286 ? -16.374 2.768 14.018 1.00 94.94 286 VAL A CA 1
ATOM 2251 C C . VAL A 1 286 ? -17.628 3.081 13.209 1.00 94.94 286 VAL A C 1
ATOM 2253 O O . VAL A 1 286 ? -18.419 2.177 12.939 1.00 94.94 286 VAL A O 1
ATOM 2256 N N . VAL A 1 287 ? -17.801 4.343 12.819 1.00 94.25 287 VAL A N 1
ATOM 2257 C CA . VAL A 1 287 ? -19.036 4.868 12.231 1.00 94.25 287 VAL A CA 1
ATOM 2258 C C . VAL A 1 287 ? -19.205 4.411 10.786 1.00 94.25 287 VAL A C 1
ATOM 2260 O O . VAL A 1 287 ? -20.287 3.952 10.418 1.00 94.25 287 VAL A O 1
ATOM 2263 N N . GLU A 1 288 ? -18.149 4.494 9.976 1.00 94.19 288 GLU A N 1
ATOM 2264 C CA . GLU A 1 288 ? -18.230 4.245 8.532 1.00 94.19 288 GLU A CA 1
ATOM 2265 C C . GLU A 1 288 ? -17.880 2.801 8.162 1.00 94.19 288 GLU A C 1
ATOM 2267 O O . GLU A 1 288 ? -18.499 2.222 7.267 1.00 94.19 288 GLU A O 1
ATOM 2272 N N . TYR A 1 289 ? -16.911 2.202 8.860 1.00 93.94 289 TYR A N 1
ATOM 2273 C CA . TYR A 1 289 ? -16.307 0.928 8.456 1.00 93.94 289 TYR A CA 1
ATOM 2274 C C . TYR A 1 289 ? -16.647 -0.264 9.365 1.00 93.94 289 TYR A C 1
ATOM 2276 O O . TYR A 1 289 ? -16.065 -1.333 9.219 1.00 93.94 289 TYR A O 1
ATOM 2284 N N . GLY A 1 290 ? -17.616 -0.143 10.274 1.00 87.69 290 GLY A N 1
ATOM 2285 C CA . GLY A 1 290 ? -18.184 -1.313 10.959 1.00 87.69 290 GLY A CA 1
ATOM 2286 C C . GLY A 1 290 ? -17.387 -1.848 12.154 1.00 87.69 290 GLY A C 1
ATOM 2287 O O . GLY A 1 290 ? -17.545 -3.011 12.508 1.00 87.69 290 GLY A O 1
ATOM 2288 N N . CYS A 1 291 ? -16.582 -1.005 12.810 1.00 92.19 291 CYS A N 1
ATOM 2289 C CA . CYS A 1 291 ? -16.002 -1.256 14.136 1.00 92.19 291 CYS A CA 1
ATOM 2290 C C . CYS A 1 291 ? -15.147 -2.535 14.237 1.00 92.19 291 CYS A C 1
ATOM 2292 O O . CYS A 1 291 ? -15.392 -3.435 15.045 1.00 92.19 291 CYS A O 1
ATOM 2294 N N . ASN A 1 292 ? -14.071 -2.604 13.452 1.00 95.00 292 ASN A N 1
ATOM 2295 C CA . ASN A 1 292 ? -13.078 -3.664 13.608 1.00 95.00 292 ASN A CA 1
ATOM 2296 C C . ASN A 1 292 ? -12.395 -3.576 14.982 1.00 95.00 292 ASN A C 1
ATOM 2298 O O . ASN A 1 292 ? -11.576 -2.686 15.220 1.00 95.00 292 ASN A O 1
ATOM 2302 N N . ARG A 1 293 ? -12.702 -4.517 15.883 1.00 94.62 293 ARG A N 1
ATOM 2303 C CA . ARG A 1 293 ? -12.254 -4.476 17.287 1.00 94.62 293 ARG A CA 1
ATOM 2304 C C . ARG A 1 293 ? -10.745 -4.306 17.441 1.00 94.62 293 ARG A C 1
ATOM 2306 O O . ARG A 1 293 ? -10.304 -3.559 18.310 1.00 94.62 293 ARG A O 1
ATOM 2313 N N . THR A 1 294 ? -9.964 -4.980 16.600 1.00 92.00 294 THR A N 1
ATOM 2314 C CA . THR A 1 294 ? -8.500 -4.926 16.636 1.00 92.00 294 THR A CA 1
ATOM 2315 C C . THR A 1 294 ? -8.004 -3.526 16.282 1.00 92.00 294 THR A C 1
ATOM 2317 O O . THR A 1 294 ? -7.260 -2.924 17.051 1.00 92.00 294 THR A O 1
ATOM 2320 N N . ILE A 1 295 ? -8.472 -2.975 15.161 1.00 93.12 295 ILE A N 1
ATOM 2321 C CA . ILE A 1 295 ? -8.108 -1.626 14.703 1.00 93.12 295 ILE A CA 1
ATOM 2322 C C . ILE A 1 295 ? -8.524 -0.580 15.743 1.00 93.12 295 ILE A C 1
ATOM 2324 O O . ILE A 1 295 ? -7.712 0.248 16.149 1.00 93.12 295 ILE A O 1
ATOM 2328 N N . VAL A 1 296 ? -9.773 -0.652 16.210 1.00 92.81 296 VAL A N 1
ATOM 2329 C CA . VAL A 1 296 ? -10.350 0.297 17.169 1.00 92.81 296 VAL A CA 1
ATOM 2330 C C . VAL A 1 296 ? -9.564 0.302 18.478 1.00 92.81 296 VAL A C 1
ATOM 2332 O O . VAL A 1 296 ? -9.250 1.375 18.977 1.00 92.81 296 VAL A O 1
ATOM 2335 N N . LEU A 1 297 ? -9.185 -0.861 19.023 1.00 90.00 297 LEU A N 1
ATOM 2336 C CA . LEU A 1 297 ? -8.381 -0.918 20.253 1.00 90.00 297 LEU A CA 1
ATOM 2337 C C . LEU A 1 297 ? -7.033 -0.225 20.100 1.00 90.00 297 LEU A C 1
ATOM 2339 O O . LEU A 1 297 ? -6.639 0.532 20.983 1.00 90.00 297 LEU A O 1
ATOM 2343 N N . HIS A 1 298 ? -6.336 -0.470 18.995 1.00 87.31 298 HIS A N 1
ATOM 2344 C CA . HIS A 1 298 ? -5.028 0.130 18.766 1.00 87.31 298 HIS A CA 1
ATOM 2345 C C . HIS A 1 298 ? -5.118 1.634 18.498 1.00 87.31 298 HIS A C 1
ATOM 2347 O O . HIS A 1 298 ? -4.343 2.389 19.080 1.00 87.31 298 HIS A O 1
ATOM 2353 N N . LEU A 1 299 ? -6.096 2.092 17.710 1.00 88.69 299 LEU A N 1
ATOM 2354 C CA . LEU A 1 299 ? -6.356 3.524 17.526 1.00 88.69 299 LEU A CA 1
ATOM 2355 C C . LEU A 1 299 ? -6.677 4.208 18.853 1.00 88.69 299 LEU A C 1
ATOM 2357 O O . LEU A 1 299 ? -6.167 5.288 19.138 1.00 88.69 299 LEU A O 1
ATOM 2361 N N . ALA A 1 300 ? -7.473 3.558 19.695 1.00 86.38 300 ALA A N 1
ATOM 2362 C CA . ALA A 1 300 ? -7.861 4.105 20.979 1.00 86.38 300 ALA A CA 1
ATOM 2363 C C . ALA A 1 300 ? -6.676 4.141 21.973 1.00 86.38 300 ALA A C 1
ATOM 2365 O O . ALA A 1 300 ? -6.502 5.122 22.694 1.00 86.38 300 ALA A O 1
ATOM 2366 N N . GLN A 1 301 ? -5.798 3.131 21.956 1.00 83.88 301 GLN A N 1
ATOM 2367 C CA . GLN A 1 301 ? -4.528 3.146 22.697 1.00 83.88 301 GLN A CA 1
ATOM 2368 C C . GLN A 1 301 ? -3.580 4.250 22.208 1.00 83.88 301 GLN A C 1
ATOM 2370 O O . GLN A 1 301 ? -2.957 4.928 23.025 1.00 83.88 301 GLN A O 1
ATOM 2375 N N . LEU A 1 302 ? -3.479 4.456 20.890 1.00 81.00 302 LEU A N 1
ATOM 2376 C CA . LEU A 1 302 ? -2.637 5.495 20.289 1.00 81.00 302 LEU A CA 1
ATOM 2377 C C . LEU A 1 302 ? -3.152 6.898 20.593 1.00 81.00 302 LEU A C 1
ATOM 2379 O O . LEU A 1 302 ? -2.362 7.761 20.964 1.00 81.00 302 LEU A O 1
ATOM 2383 N N . ALA A 1 303 ? -4.470 7.098 20.542 1.00 76.75 303 ALA A N 1
ATOM 2384 C CA . ALA A 1 303 ? -5.129 8.316 21.008 1.00 76.75 303 ALA A CA 1
ATOM 2385 C C . ALA A 1 303 ? -4.956 8.542 22.522 1.00 76.75 303 ALA A C 1
ATOM 2387 O O . ALA A 1 303 ? -5.417 9.552 23.047 1.00 76.75 303 ALA A O 1
ATOM 2388 N N . LYS A 1 304 ? -4.329 7.588 23.232 1.00 73.75 304 LYS A N 1
ATOM 2389 C CA . LYS A 1 304 ? -4.214 7.510 24.690 1.00 73.75 304 LYS A CA 1
ATOM 2390 C C . LYS A 1 304 ? -5.543 7.571 25.426 1.00 73.75 304 LYS A C 1
ATOM 2392 O O . LYS A 1 304 ? -5.510 7.700 26.635 1.00 73.75 304 LYS A O 1
ATOM 2397 N N . LEU A 1 305 ? -6.673 7.470 24.728 1.00 59.72 305 LEU A N 1
ATOM 2398 C CA . LEU A 1 305 ? -8.035 7.442 25.254 1.00 59.72 305 LEU A CA 1
ATOM 2399 C C . LEU A 1 305 ? -8.342 8.345 26.469 1.00 59.72 305 LEU A C 1
ATOM 2401 O O . LEU A 1 305 ? -9.361 8.141 27.115 1.00 59.72 305 LEU A O 1
ATOM 2405 N N . ASP A 1 306 ? -7.565 9.402 26.708 1.00 57.84 306 ASP A N 1
ATOM 2406 C CA . ASP A 1 306 ? -7.949 10.556 27.515 1.00 57.84 306 ASP A CA 1
ATOM 2407 C C . ASP A 1 306 ? -8.899 11.395 26.652 1.00 57.84 306 ASP A C 1
ATOM 2409 O O . ASP A 1 306 ? -8.613 12.528 26.269 1.00 57.84 306 ASP A O 1
ATOM 2413 N N . LEU A 1 307 ? -10.023 10.794 26.254 1.00 59.41 307 LEU A N 1
ATOM 2414 C CA . LEU A 1 307 ? -11.140 11.510 25.663 1.00 59.41 307 LEU A CA 1
ATOM 2415 C C . LEU A 1 307 ? -11.913 12.105 26.839 1.00 59.41 307 LEU A C 1
ATOM 2417 O O . LEU A 1 307 ? -12.658 11.371 27.495 1.00 59.41 307 LEU A O 1
ATOM 2421 N N . PRO A 1 308 ? -11.771 13.407 27.154 1.00 60.47 308 PRO A N 1
ATOM 2422 C CA . PRO A 1 308 ? -12.641 14.007 28.149 1.00 60.47 308 PRO A CA 1
ATOM 2423 C C . PRO A 1 308 ? -14.089 13.806 27.693 1.00 60.47 308 PRO A C 1
ATOM 2425 O O . PRO A 1 308 ? -14.386 13.962 26.504 1.00 60.47 308 PRO A O 1
ATOM 2428 N N . GLU A 1 309 ? -14.994 13.498 28.630 1.00 57.81 309 GLU A N 1
ATOM 2429 C CA . GLU A 1 309 ? -16.411 13.157 28.370 1.00 57.81 309 GLU A CA 1
ATOM 2430 C C . GLU A 1 309 ? -17.163 14.178 27.494 1.00 57.81 309 GLU A C 1
ATOM 2432 O O . GLU A 1 309 ? -18.248 13.897 26.993 1.00 57.81 309 GLU A O 1
ATOM 2437 N N . ARG A 1 310 ? -16.596 15.374 27.309 1.00 56.22 310 ARG A N 1
ATOM 2438 C CA . ARG A 1 310 ? -17.155 16.479 26.524 1.00 56.22 310 ARG A CA 1
ATOM 2439 C C . ARG A 1 310 ? -16.608 16.591 25.101 1.00 56.22 310 ARG A C 1
ATOM 2441 O O . ARG A 1 310 ? -16.914 17.565 24.421 1.00 56.22 310 ARG A O 1
ATOM 2448 N N . THR A 1 311 ? -15.791 15.648 24.641 1.00 73.94 311 THR A N 1
ATOM 2449 C CA . THR A 1 311 ? -15.396 15.617 23.229 1.00 73.94 311 THR A CA 1
ATOM 2450 C C . THR A 1 311 ? -16.549 15.101 22.377 1.00 73.94 311 THR A C 1
ATOM 2452 O O . THR A 1 311 ? -17.163 14.082 22.689 1.00 73.94 311 THR A O 1
ATOM 2455 N N . ASN A 1 312 ? -16.825 15.795 21.272 1.00 83.56 312 ASN A N 1
ATOM 2456 C CA . ASN A 1 312 ? -17.863 15.403 20.313 1.00 83.56 312 ASN A CA 1
ATOM 2457 C C . ASN A 1 312 ? -17.675 13.957 19.824 1.00 83.56 312 ASN A C 1
ATOM 2459 O O . ASN A 1 312 ? -18.656 13.241 19.647 1.00 83.56 312 ASN A O 1
ATOM 2463 N N . LEU A 1 313 ? -16.419 13.509 19.709 1.00 84.81 313 LEU A N 1
ATOM 2464 C CA . LEU A 1 313 ? -16.073 12.145 19.325 1.00 84.81 313 LEU A CA 1
ATOM 2465 C C . LEU A 1 313 ? -16.598 11.095 20.313 1.00 84.81 313 LEU A C 1
ATOM 2467 O O . LEU A 1 313 ? -17.148 10.083 19.893 1.00 84.81 313 LEU A O 1
ATOM 2471 N N . TYR A 1 314 ? -16.466 11.321 21.625 1.00 85.31 314 TYR A N 1
ATOM 2472 C CA . TYR A 1 314 ? -16.981 10.374 22.620 1.00 85.31 314 TYR A CA 1
ATOM 2473 C C . TYR A 1 314 ? -18.498 10.210 22.482 1.00 85.31 314 TYR A C 1
ATOM 2475 O O . TYR A 1 314 ? -19.006 9.089 22.510 1.00 85.31 314 TYR A O 1
ATOM 2483 N N . LEU A 1 315 ? -19.216 11.324 22.300 1.00 88.69 315 LEU A N 1
ATOM 2484 C CA . LEU A 1 315 ? -20.667 11.314 22.135 1.00 88.69 315 LEU A CA 1
ATOM 2485 C C . LEU A 1 315 ? -21.083 10.571 20.859 1.00 88.69 315 LEU A C 1
ATOM 2487 O O . LEU A 1 315 ? -22.006 9.760 20.910 1.00 88.69 315 LEU A O 1
ATOM 2491 N N . GLU A 1 316 ? -20.386 10.804 19.747 1.00 92.12 316 GLU A N 1
ATOM 2492 C CA . GLU A 1 316 ? -20.633 10.128 18.470 1.00 92.12 316 GLU A CA 1
ATOM 2493 C C . GLU A 1 316 ? -20.414 8.610 18.579 1.00 92.12 316 GLU A C 1
ATOM 2495 O O . GLU A 1 316 ? -21.303 7.823 18.246 1.00 92.12 316 GLU A O 1
ATOM 2500 N N . LEU A 1 317 ? -19.276 8.188 19.144 1.00 92.56 317 LEU A N 1
ATOM 2501 C CA . LEU A 1 317 ? -18.964 6.773 19.359 1.00 92.56 317 LEU A CA 1
ATOM 2502 C C . LEU A 1 317 ? -19.961 6.104 20.316 1.00 92.56 317 LEU A C 1
ATOM 2504 O O . LEU A 1 317 ? -20.344 4.951 20.109 1.00 92.56 317 LEU A O 1
ATOM 2508 N N . TRP A 1 318 ? -20.406 6.817 21.355 1.00 92.81 318 TRP A N 1
ATOM 2509 C CA . TRP A 1 318 ? -21.392 6.308 22.306 1.00 92.81 318 TRP A CA 1
ATOM 2510 C C . TRP A 1 318 ? -22.774 6.132 21.671 1.00 92.81 318 TRP A C 1
ATOM 2512 O O . TRP A 1 318 ? -23.400 5.086 21.851 1.00 92.81 318 TRP A O 1
ATOM 2522 N N . GLN A 1 319 ? -23.234 7.119 20.895 1.00 94.75 319 GLN A N 1
ATOM 2523 C CA . GLN A 1 319 ? -24.500 7.047 20.161 1.00 94.75 319 GLN A CA 1
ATOM 2524 C C . GLN A 1 319 ? -24.487 5.909 19.141 1.00 94.75 319 GLN A C 1
ATOM 2526 O O . GLN A 1 319 ? -25.440 5.131 19.070 1.00 94.75 319 GLN A O 1
ATOM 2531 N N . TRP A 1 320 ? -23.389 5.756 18.392 1.00 95.69 320 TRP A N 1
ATOM 2532 C CA . TRP A 1 320 ? -23.215 4.619 17.492 1.00 95.69 320 TRP A CA 1
ATOM 2533 C C . TRP A 1 320 ? -23.312 3.295 18.258 1.00 95.69 320 TRP A C 1
ATOM 2535 O O . TRP A 1 320 ? -24.053 2.395 17.863 1.00 95.69 320 TRP A O 1
ATOM 2545 N N . ALA A 1 321 ? -22.635 3.191 19.405 1.00 95.88 321 ALA A N 1
ATOM 2546 C CA . ALA A 1 321 ? -22.648 1.982 20.218 1.00 95.88 321 ALA A CA 1
ATOM 2547 C C . ALA A 1 321 ? -24.038 1.661 20.801 1.00 95.88 321 ALA A C 1
ATOM 2549 O O . ALA A 1 321 ? -24.400 0.489 20.905 1.00 95.88 321 ALA A O 1
ATOM 2550 N N . GLU A 1 322 ? -24.826 2.674 21.178 1.00 96.38 322 GLU A N 1
ATOM 2551 C CA . GLU A 1 322 ? -26.230 2.525 21.590 1.00 96.38 322 GLU A CA 1
ATOM 2552 C C . GLU A 1 322 ? -27.110 2.000 20.463 1.00 96.38 322 GLU A C 1
ATOM 2554 O O . GLU A 1 322 ? -27.834 1.025 20.662 1.00 96.38 322 GLU A O 1
ATOM 2559 N N . ASN A 1 323 ? -27.005 2.598 19.279 1.00 96.38 323 ASN A N 1
ATOM 2560 C CA . ASN A 1 323 ? -27.786 2.190 18.117 1.00 96.38 323 ASN A CA 1
ATOM 2561 C C . ASN A 1 323 ? -27.471 0.745 17.709 1.00 96.38 323 ASN A C 1
ATOM 2563 O O . ASN A 1 323 ? -28.387 -0.047 17.486 1.00 96.38 323 ASN A O 1
ATOM 2567 N N . THR A 1 324 ? -26.188 0.375 17.686 1.00 96.12 324 THR A N 1
ATOM 2568 C CA . THR A 1 324 ? -25.746 -0.985 17.350 1.00 96.12 324 THR A CA 1
ATOM 2569 C C . THR A 1 324 ? -26.168 -2.008 18.408 1.00 96.12 324 THR A C 1
ATOM 2571 O O . THR A 1 324 ? -26.594 -3.105 18.054 1.00 96.12 324 THR A O 1
ATOM 2574 N N . GLU A 1 325 ? -26.116 -1.669 19.703 1.00 95.81 325 GLU A N 1
ATOM 2575 C CA . GLU A 1 325 ? -26.593 -2.565 20.769 1.00 95.81 325 GLU A CA 1
ATOM 2576 C C . GLU A 1 325 ? -28.116 -2.761 20.719 1.00 95.81 325 GLU A C 1
ATOM 2578 O O . GLU A 1 325 ? -28.588 -3.888 20.863 1.00 95.81 325 GLU A O 1
ATOM 2583 N N . ASN A 1 326 ? -28.883 -1.698 20.458 1.00 96.31 326 ASN A N 1
ATOM 2584 C CA . ASN A 1 326 ? -30.339 -1.776 20.297 1.00 96.31 326 ASN A CA 1
ATOM 2585 C C . ASN A 1 326 ? -30.741 -2.621 19.078 1.00 96.31 326 ASN A C 1
ATOM 2587 O O . ASN A 1 326 ? -31.778 -3.282 19.099 1.00 96.31 326 ASN A O 1
ATOM 2591 N N . ALA A 1 327 ? -29.905 -2.645 18.037 1.00 95.69 327 ALA A N 1
ATOM 2592 C CA . ALA A 1 327 ? -30.049 -3.541 16.892 1.00 95.69 327 ALA A CA 1
ATOM 2593 C C . ALA A 1 327 ? -29.623 -4.998 17.186 1.00 95.69 327 ALA A C 1
ATOM 2595 O O . ALA A 1 327 ? -29.737 -5.854 16.311 1.00 95.69 327 ALA A O 1
ATOM 2596 N N . GLY A 1 328 ? -29.139 -5.295 18.399 1.00 94.88 328 GLY A N 1
ATOM 2597 C CA . GLY A 1 328 ? -28.690 -6.625 18.817 1.00 94.88 328 GLY A CA 1
ATOM 2598 C C . GLY A 1 328 ? -27.241 -6.960 18.447 1.00 94.88 328 GLY A C 1
ATOM 2599 O O . GLY A 1 328 ? -26.852 -8.120 18.537 1.00 94.88 328 GLY A O 1
ATOM 2600 N N . GLY A 1 329 ? -26.438 -5.977 18.026 1.00 94.44 329 GLY A N 1
ATOM 2601 C CA . GLY A 1 329 ? -25.032 -6.171 17.674 1.00 94.44 329 GLY A CA 1
ATOM 2602 C C . GLY A 1 329 ? -24.106 -6.196 18.895 1.00 94.44 329 GLY A C 1
ATOM 2603 O O . GLY A 1 329 ? -24.096 -5.271 19.712 1.00 94.44 329 GLY A O 1
ATOM 2604 N N . ASP A 1 330 ? -23.253 -7.220 18.984 1.00 95.50 330 ASP A N 1
ATOM 2605 C CA . ASP A 1 330 ? -22.276 -7.372 20.073 1.00 95.50 330 ASP A CA 1
ATOM 2606 C C . ASP A 1 330 ? -21.208 -6.264 20.097 1.00 95.50 330 ASP A C 1
ATOM 2608 O O . ASP A 1 330 ? -20.643 -5.962 21.155 1.00 95.50 330 ASP A O 1
ATOM 2612 N N . ASP A 1 331 ? -20.937 -5.633 18.951 1.00 95.06 331 ASP A N 1
ATOM 2613 C CA . ASP A 1 331 ? -19.906 -4.600 18.819 1.00 95.06 331 ASP A CA 1
ATOM 2614 C C . ASP A 1 331 ? -20.273 -3.310 19.552 1.00 95.06 331 ASP A C 1
ATOM 2616 O O . ASP A 1 331 ? -19.402 -2.688 20.159 1.00 95.06 331 ASP A O 1
ATOM 2620 N N . GLY A 1 332 ? -21.562 -2.956 19.609 1.00 93.94 332 GLY A N 1
ATOM 2621 C CA . GLY A 1 332 ? -22.035 -1.819 20.403 1.00 93.94 332 GLY A CA 1
ATOM 2622 C C . GLY A 1 332 ? -21.793 -2.035 21.899 1.00 93.94 332 GLY A C 1
ATOM 2623 O O . GLY A 1 332 ? -21.201 -1.195 22.584 1.00 93.94 332 GLY A O 1
ATOM 2624 N N . ARG A 1 333 ? -22.145 -3.221 22.413 1.00 95.50 333 ARG A N 1
ATOM 2625 C CA . ARG A 1 333 ? -21.894 -3.588 23.817 1.00 95.50 333 ARG A CA 1
ATOM 2626 C C . ARG A 1 333 ? -20.401 -3.655 24.133 1.00 95.50 333 ARG A C 1
ATOM 2628 O O . ARG A 1 333 ? -19.968 -3.288 25.230 1.00 95.50 333 ARG A O 1
ATOM 2635 N N . TRP A 1 334 ? -19.600 -4.171 23.206 1.00 96.00 334 TRP A N 1
ATOM 2636 C CA . TRP A 1 334 ? -18.148 -4.198 23.336 1.00 96.00 334 TRP A CA 1
ATOM 2637 C C . TRP A 1 334 ? -17.560 -2.781 23.389 1.00 96.00 334 TRP A C 1
ATOM 2639 O O . TRP A 1 334 ? -16.841 -2.475 24.342 1.00 96.00 334 TRP A O 1
ATOM 2649 N N . LEU A 1 335 ? -17.941 -1.898 22.462 1.00 93.88 335 LEU A N 1
ATOM 2650 C CA . LEU A 1 335 ? -17.426 -0.533 22.396 1.00 93.88 335 LEU A CA 1
ATOM 2651 C C . LEU A 1 335 ? -17.796 0.274 23.646 1.00 93.88 335 LEU A C 1
ATOM 2653 O O . LEU A 1 335 ? -16.924 0.907 24.234 1.00 93.88 335 LEU A O 1
ATOM 2657 N N . LYS A 1 336 ? -19.036 0.164 24.148 1.00 93.44 336 LYS A N 1
ATOM 2658 C CA . LYS A 1 336 ? -19.434 0.783 25.429 1.00 93.44 336 LYS A CA 1
ATOM 2659 C C . LYS A 1 336 ? -18.563 0.333 26.597 1.00 93.44 336 LYS A C 1
ATOM 2661 O O . LYS A 1 336 ? -18.232 1.140 27.463 1.00 93.44 336 LYS A O 1
ATOM 2666 N N . ARG A 1 337 ? -18.194 -0.954 26.659 1.00 92.88 337 ARG A N 1
ATOM 2667 C CA . ARG A 1 337 ? -17.285 -1.458 27.704 1.00 92.88 337 ARG A CA 1
ATOM 2668 C C . ARG A 1 337 ? -15.889 -0.858 27.566 1.00 92.88 337 ARG A C 1
ATOM 2670 O O . ARG A 1 337 ? -15.307 -0.508 28.588 1.00 92.88 337 ARG A O 1
ATOM 2677 N N . CYS A 1 338 ? -15.374 -0.719 26.346 1.00 89.62 338 CYS A N 1
ATOM 2678 C CA . CYS A 1 338 ? -14.092 -0.058 26.100 1.00 89.62 338 CYS A CA 1
ATOM 2679 C C . CYS A 1 338 ? -14.137 1.422 26.505 1.00 89.62 338 CYS A C 1
ATOM 2681 O O . CYS A 1 338 ? -13.297 1.849 27.291 1.00 89.62 338 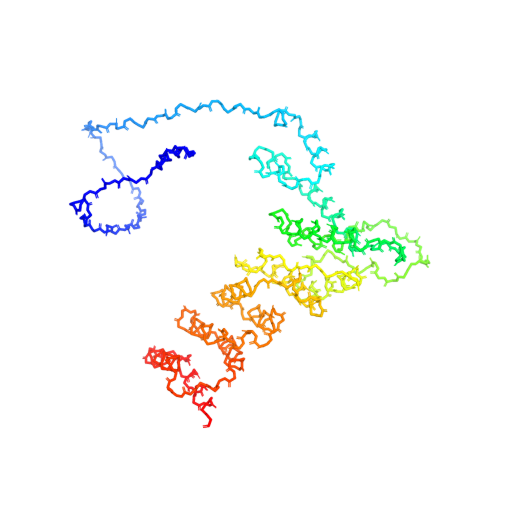CYS A O 1
ATOM 2683 N N . LEU A 1 339 ? -15.161 2.167 26.077 1.00 88.12 339 LEU A N 1
ATOM 2684 C CA . LEU A 1 339 ? -15.349 3.580 26.427 1.00 88.12 339 LEU A CA 1
ATOM 2685 C C . LEU A 1 339 ? -15.509 3.795 27.941 1.00 88.12 339 LEU A C 1
ATOM 2687 O O . LEU A 1 339 ? -14.949 4.735 28.489 1.00 88.12 339 LEU A O 1
ATOM 2691 N N . ARG A 1 340 ? -16.209 2.898 28.652 1.00 88.44 340 ARG A N 1
ATOM 2692 C CA . ARG A 1 340 ? -16.316 2.958 30.123 1.00 88.44 340 ARG A CA 1
ATOM 2693 C C . ARG A 1 340 ? -14.989 2.704 30.837 1.00 88.44 340 ARG A C 1
ATOM 2695 O O . ARG A 1 340 ? -14.772 3.292 31.886 1.00 88.44 340 ARG A O 1
ATOM 2702 N N . ARG A 1 341 ? -14.139 1.814 30.310 1.00 83.81 341 ARG A N 1
ATOM 2703 C CA . ARG A 1 341 ? -12.807 1.520 30.878 1.00 83.81 341 ARG A CA 1
ATOM 2704 C C . ARG A 1 341 ? -11.792 2.622 30.610 1.00 83.81 341 ARG A C 1
ATOM 2706 O O . ARG A 1 341 ? -10.842 2.744 31.365 1.00 83.81 341 ARG A O 1
ATOM 2713 N N . ALA A 1 342 ? -11.992 3.369 29.533 1.00 74.12 342 ALA A N 1
ATOM 2714 C CA . ALA A 1 342 ? -11.185 4.522 29.169 1.00 74.12 342 ALA A CA 1
ATOM 2715 C C . ALA A 1 342 ? -11.459 5.756 30.042 1.00 74.12 342 ALA A C 1
ATOM 2717 O O . ALA A 1 342 ? -10.779 6.762 29.890 1.00 74.12 342 ALA A O 1
ATOM 2718 N N . ARG A 1 343 ? -12.468 5.707 30.923 1.00 67.44 343 ARG A N 1
ATOM 2719 C CA . ARG A 1 343 ? -12.742 6.804 31.849 1.00 67.44 343 ARG A CA 1
ATOM 2720 C C . ARG A 1 343 ? -11.603 6.905 32.873 1.00 67.44 343 ARG A C 1
ATOM 2722 O O . ARG A 1 343 ? -11.310 5.877 33.489 1.00 67.44 343 ARG A O 1
ATOM 2729 N N . PRO A 1 344 ? -10.990 8.089 33.039 1.00 56.84 344 PRO A N 1
ATOM 2730 C CA . PRO A 1 344 ? -10.009 8.322 34.091 1.00 56.84 344 PRO A CA 1
ATOM 2731 C C . PRO A 1 344 ? -10.614 8.189 35.493 1.00 56.84 344 PRO A C 1
ATOM 2733 O O . PRO A 1 344 ? -11.837 8.441 35.651 1.00 56.84 344 PRO A O 1
#

=== Feature glossary ===
The record interleaves many kinds of information about one protein. Here is each kind framed as the question it answers.

Q: Are the domains correctly placed relative to each other?
A: Predicted aligned error is AlphaFold's pairwise confidence. Unlike pLDDT (per-residue), PAE is per-residue-pair and captures whether two parts of the structure are correctly placed relative to each other. Units are ångströms of expected positional error.

Q: Which residues are in helices, strands, or loops?
A: Eight-state secondary structure (DSSP): H is the canonical α-helix, G the tighter 3₁₀-helix, I the wider π-helix; E/B are β-structure, T and S are turns and bends, and '-' is everything else. DSSP derives these from the pattern of main-chain N–H···O=C hydrogen bonds, not from the sequence.

Q: What if only a Cα trace is available?
A: P-SEA three-state annotation labels each residue as helix, strand, or coil based purely on the geometry of the Cα trace. It serves as a fallback when the full backbone (and thus DSSP) is unavailable.

Q: What are the backbone torsion angles?
A: φ (phi) and ψ (psi) are the two rotatable backbone dihedrals per residue: φ is the C(i-1)–N–Cα–C torsion, ψ is the N–Cα–C–N(i+1) torsion, both in degrees on (−180°, 180°]. α-helical residues cluster near (−60°, −45°); β-strand residues near (−120°, +130°). A Ramachandran plot is simply a scatter of (φ, ψ) for every residue.

Q: What known structures does this most resemble?
A: Structural nearest neighbors (via Foldseek easy-search vs the PDB). Reported per hit: target PDB id, E-value, and alignment TM-score. A TM-score above ~0.5 is the conventional threshold for 'same fold'.

Q: What family and function is it annotated with?
A: Database cross-references. InterPro integrates a dozen domain/family signature databases into unified entries with residue-range hits. GO terms attach function/process/location labels with evidence codes. CATH codes position the fold in a four-level structural taxonomy. Organism is the NCBI-taxonomy species name.

Q: Which residues are buried vs exposed?
A: Solvent accessibility: the surface area of each residue that a 1.4 Å water probe can touch, in Å². When only backbone atoms are present the absolute values are lower than full-atom SASA (side chains contribute most of the area) and are flagged as backbone-only.

Q: What do the diagnostic plots show?
A: Three diagnostic plots accompany the record. The Cα contact map visualizes the tertiary structure as a 2D adjacency matrix (8 Å cutoff, sequence-local contacts suppressed). The Ramachandran plot shows the distribution of backbone (φ, ψ) torsions, with points in the α and β basins reflecting secondary structure content. The PAE plot shows AlphaFold's inter-residue confidence as a color matrix.

Q: What is the amino-acid chain?
A: The amino-acid sequence is the protein's primary structure: the linear order of residues from the N-terminus to the C-terminus, written in one-letter code. Everything else here — the 3D coordinates, the secondary structure, the domain annotations — is ultimately a consequence of this string.

Q: What do the rendered images show?
A: The six renders are orthographic views along the three Cartesian axes in both directions. Representation (cartoon, sticks, or surface) and color scheme (sequence-rainbow or by-chain) vary across proteins so the training set covers all the common visualization conventions.

Q: Where is each backbone atom in 3D?
A: The mmCIF table is the protein's shape written out atom by atom. For each backbone N, Cα, C, and carbonyl O, it records an (x, y, z) coordinate triple in Å plus the residue type, chain letter, and residue number.

Q: How mobile is each atom in the crystal?
A: For experimental (PDB) structures, the B-factor (temperature factor) quantifies the positional spread of each atom in the crystal — a combination of thermal vibration and static disorder — in units of Å². High B-factors mark flexible loops or poorly resolved regions; low B-factors mark the rigid, well-ordered core.

Q: How big and how compact is the whole molecule?
A: Three whole-structure scalars: the radius of gyration (RMS distance of Cα from centroid, in Å), the count of Cα–Cα contacts (pairs closer than 8 Å and separated by more than four residues in sequence — i.e. tertiary, not local, contacts), and the bounding-box dimensions. Together they distinguish compact globular folds from extended fibres or disordered chains.

Q: What does the local fold look like, residue by residue?
A: A 3Di ch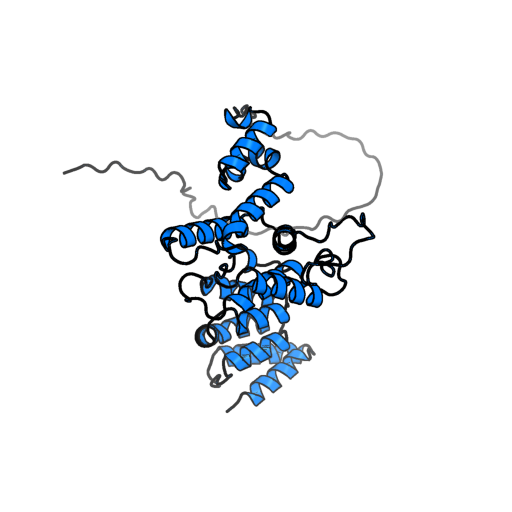aracter summarizes, for each residue, the relative orientation of the Cα frame of its nearest spatial neighbor. Because it encodes fold topology rather than chemistry, 3Di alignments detect remote structural similarity that sequence alignment misses.

Q: How confident is the AlphaFold model at each residue?
A: For AlphaFold models, the B-factor field carries pLDDT — the model's own estimate of local accuracy on a 0–100 scale. Regions with pLDDT<50 should be treated as essentially unmodeled; they often correspond to intrinsically disordered segments.